Protein AF-A0A4R2PQU0-F1 (afdb_monomer)

Radius of gyration: 28.96 Å; Cα contacts (8 Å, |Δi|>4): 234; chains: 1; bounding box: 94×45×82 Å

Organism: NCBI:txid320662

Nearest PDB structures (foldseek):
  1ggq-assembly1_A  TM=2.455E-01  e=3.314E+00  Borreliella burgdorferi B31
  9crw-assembly1_A  TM=1.835E-01  e=6.048E+00  Candida albicans
  4yzf-assembly2_D  TM=2.443E-01  e=9.032E+00  Homo sapiens

Secondary structure (DSSP, 8-state):
---------HHHHHHHHTTS--TTGGGS---HHHHHTS-HHHHHHHHHHHHHHHEE-HHHHPPBPPSS--TTSSB--TTS-PBPHHHHHHHHHBTTB-HHHHHHHHHHHGGGS--SBEEPTT-HHHHHHHHHHHHHHHHHSPPPPHHHHHHHHHTT------SHHHHHHHHHHHHHHHHHHHHHHS-------S---PPPGGGS--HHHHHHHHHHHHHHHHHHTSSS--HHHHHHHHHHHHHHHHHHHHHHHTT-----SS-SSTTS-SS-HHHHHHHHHHHHHHHHHHHTS--

Sequence (295 aa):
MLPSERAQTSTERHDVANRVYSPEDWETDVTPRDIFDLPIPDQVEFITLWFRALFEDPQNEMPYADKEDPGDSAYRYPWGGPFDARDEIGDHFGGLASEEAIEAAIEEVERDGIIEWAPGPNHPERRALEAEAMEDDAWDTPPPTLQEIQQRLDAGVVPSFGDPFERQQRDALRRELAELRTLLTHPTPQHGGMGHNRPPESLTLDVEVKVEVIQAIDRMDSELAREEPDLGVIARAVGTLKKIVVAGAALTAGGFMAAAGTDLYAKVADGTVWARINSVADSTLEWLNTVTLPF

Solvent-accessible surface area (backbone atoms only — not comparable to full-atom values): 17673 Å² total; per-residue (Å²): 139,85,84,82,92,83,78,88,54,76,64,64,59,51,57,52,62,67,68,72,66,53,95,82,40,86,85,56,88,76,47,67,64,59,51,46,73,42,57,55,71,58,38,19,53,49,52,36,53,53,47,61,57,29,34,35,64,36,84,77,77,41,53,70,33,48,91,91,62,39,81,96,42,73,51,47,52,92,64,50,59,75,38,46,60,61,58,58,50,44,70,72,36,63,89,34,45,52,71,69,25,53,54,53,17,39,55,60,66,33,63,86,72,54,66,60,31,27,66,23,89,64,17,67,64,37,45,47,53,51,49,50,51,49,50,57,50,50,72,74,43,75,78,82,47,73,67,56,53,50,50,42,53,74,72,63,59,76,65,62,72,79,50,75,66,58,47,52,53,49,55,49,51,49,52,52,46,51,51,52,50,43,54,74,74,52,69,78,80,75,79,92,64,97,67,98,71,76,73,69,84,87,73,65,78,53,72,70,57,48,52,53,52,50,54,29,44,56,52,37,50,62,29,71,72,40,87,77,51,56,61,71,60,39,54,52,30,39,50,51,45,51,51,51,48,53,54,52,50,52,64,60,41,75,82,55,88,81,80,82,76,88,59,71,76,71,67,60,62,83,90,46,67,63,49,52,49,48,48,55,35,49,57,49,51,53,51,53,46,65,31,57,55,86,130

Structure (mmCIF, N/CA/C/O backbone):
data_AF-A0A4R2PQU0-F1
#
_entry.id   AF-A0A4R2PQU0-F1
#
loop_
_atom_site.group_PDB
_atom_site.id
_atom_site.type_symbol
_atom_site.label_atom_id
_atom_site.label_alt_id
_atom_site.label_comp_id
_atom_site.label_asym_id
_atom_site.label_entity_id
_atom_site.label_seq_id
_atom_site.pdbx_PDB_ins_code
_atom_site.Cartn_x
_atom_site.Cartn_y
_atom_site.Cartn_z
_atom_site.occupancy
_atom_site.B_iso_or_equiv
_atom_site.auth_seq_id
_atom_site.auth_comp_id
_atom_site.auth_asym_id
_atom_site.auth_atom_id
_atom_site.pdbx_PDB_model_num
ATOM 1 N N . MET A 1 1 ? -62.707 -11.894 2.778 1.00 35.84 1 MET A N 1
ATOM 2 C CA . MET A 1 1 ? -61.810 -13.008 3.145 1.00 35.84 1 MET A CA 1
ATOM 3 C C . MET A 1 1 ? -60.413 -12.417 3.200 1.00 35.84 1 MET A C 1
ATOM 5 O O . MET A 1 1 ? -59.890 -12.058 2.157 1.00 35.84 1 MET A O 1
ATOM 9 N N . LEU A 1 2 ? -59.906 -12.165 4.404 1.00 43.75 2 LEU A N 1
ATOM 10 C CA . LEU A 1 2 ? -58.529 -11.722 4.641 1.00 43.75 2 LEU A CA 1
ATOM 11 C C . LEU A 1 2 ? -57.647 -12.967 4.816 1.00 43.75 2 LEU A C 1
ATOM 13 O O . LEU A 1 2 ? -58.105 -13.918 5.453 1.00 43.75 2 LEU A O 1
ATOM 17 N N . PRO A 1 3 ? -56.398 -12.935 4.339 1.00 37.00 3 PRO A N 1
ATOM 18 C CA . PRO A 1 3 ? -55.288 -13.573 5.037 1.00 37.00 3 PRO A CA 1
ATOM 19 C C . PRO A 1 3 ? -54.204 -12.514 5.310 1.00 37.00 3 PRO A C 1
ATOM 21 O O . PRO A 1 3 ? -53.678 -11.896 4.395 1.00 37.00 3 PRO A O 1
ATOM 24 N N . SER A 1 4 ? -54.039 -12.125 6.574 1.00 34.69 4 SER A N 1
ATOM 25 C CA . SER A 1 4 ? -52.921 -12.556 7.433 1.00 34.69 4 SER A CA 1
ATOM 26 C C . SER A 1 4 ? -51.577 -11.914 7.075 1.00 34.69 4 SER A C 1
ATOM 28 O O . SER A 1 4 ? -50.652 -12.575 6.619 1.00 34.69 4 SER A O 1
ATOM 30 N N . GLU A 1 5 ? -51.447 -10.628 7.402 1.00 43.62 5 GLU A N 1
ATOM 31 C CA . GLU A 1 5 ? -50.173 -10.084 7.870 1.00 43.62 5 GLU A CA 1
ATOM 32 C C . GLU A 1 5 ? -49.910 -10.622 9.279 1.00 43.62 5 GLU A C 1
ATOM 34 O O . GLU A 1 5 ? -50.616 -10.270 10.225 1.00 43.62 5 GLU A O 1
ATOM 39 N N . ARG A 1 6 ? -48.919 -11.506 9.408 1.00 43.06 6 ARG A N 1
ATOM 40 C CA . ARG A 1 6 ? -47.996 -11.598 10.551 1.00 43.06 6 ARG A CA 1
ATOM 41 C C . ARG A 1 6 ? -47.013 -12.737 10.319 1.00 43.06 6 ARG A C 1
ATOM 43 O O . ARG A 1 6 ? -47.422 -13.893 10.307 1.00 43.06 6 ARG A O 1
ATOM 50 N N . ALA A 1 7 ? -45.743 -12.351 10.206 1.00 36.72 7 ALA A N 1
ATOM 51 C CA . ALA A 1 7 ? -44.541 -12.998 10.744 1.00 36.72 7 ALA A CA 1
ATOM 52 C C . ALA A 1 7 ? -43.361 -12.823 9.773 1.00 36.72 7 ALA A C 1
ATOM 54 O O . ALA A 1 7 ? -42.881 -13.789 9.195 1.00 36.72 7 ALA A O 1
ATOM 55 N N . GLN A 1 8 ? -42.882 -11.586 9.607 1.00 34.62 8 GLN A N 1
ATOM 56 C CA . GLN A 1 8 ? -41.471 -11.390 9.265 1.00 34.62 8 GLN A CA 1
ATOM 57 C C . GLN A 1 8 ? -40.675 -11.764 10.515 1.00 34.62 8 GLN A C 1
ATOM 59 O O . GLN A 1 8 ? -40.780 -11.114 11.559 1.00 34.62 8 GLN A O 1
ATOM 64 N N . THR A 1 9 ? -40.015 -12.911 10.440 1.00 35.56 9 THR A N 1
ATOM 65 C CA . THR A 1 9 ? -39.332 -13.583 11.541 1.00 35.56 9 THR A CA 1
ATOM 66 C C . THR A 1 9 ? -38.120 -12.785 12.015 1.00 35.56 9 THR A C 1
ATOM 68 O O . THR A 1 9 ? -37.351 -12.275 11.210 1.00 35.56 9 THR A O 1
ATOM 71 N N . SER A 1 10 ? -37.936 -12.727 13.338 1.00 35.72 10 SER A N 1
ATOM 72 C CA . SER A 1 10 ? -36.831 -12.066 14.061 1.00 35.72 10 SER A CA 1
ATOM 73 C C . SER A 1 10 ? -35.426 -12.401 13.534 1.00 35.72 10 SER A C 1
ATOM 75 O O . SER A 1 10 ? -34.494 -11.633 13.748 1.00 35.72 10 SER A O 1
ATOM 77 N N . THR A 1 11 ? -35.288 -13.534 12.846 1.00 34.78 11 THR A N 1
ATOM 78 C CA . THR A 1 11 ? -34.049 -14.038 12.248 1.00 34.78 11 THR A CA 1
ATOM 79 C C . THR A 1 11 ? -33.617 -13.246 11.008 1.00 34.78 11 THR A C 1
ATOM 81 O O . THR A 1 11 ? -32.433 -12.993 10.858 1.00 34.78 11 THR A O 1
ATOM 84 N N . GLU A 1 12 ? -34.548 -12.759 10.174 1.00 31.86 12 GLU A N 1
ATOM 85 C CA . GLU A 1 12 ? -34.196 -11.948 8.988 1.00 31.86 12 GLU A CA 1
ATOM 86 C C . GLU A 1 12 ? -33.744 -10.528 9.358 1.00 31.86 12 GLU A C 1
ATOM 88 O O . GLU A 1 12 ? -32.957 -9.934 8.633 1.00 31.86 12 GLU A O 1
ATOM 93 N N . ARG A 1 13 ? -34.195 -9.977 10.496 1.00 36.59 13 ARG A N 1
ATOM 94 C CA . ARG A 1 13 ? -33.687 -8.680 10.981 1.00 36.59 13 ARG A CA 1
ATOM 95 C C . ARG A 1 13 ? -32.284 -8.793 11.577 1.00 36.59 13 ARG A C 1
ATOM 97 O O . ARG A 1 13 ? -31.489 -7.884 11.389 1.00 36.59 13 ARG A O 1
ATOM 104 N N . HIS A 1 14 ? -31.984 -9.910 12.244 1.00 32.72 14 HIS A N 1
ATOM 105 C CA . HIS A 1 14 ? -30.638 -10.190 12.757 1.00 32.72 14 HIS A CA 1
ATOM 106 C C . HIS A 1 14 ? -29.623 -10.419 11.626 1.00 32.72 14 HIS A C 1
ATOM 108 O O . HIS A 1 14 ? -28.487 -9.980 11.743 1.00 32.72 14 HIS A O 1
ATOM 114 N N . ASP A 1 15 ? -30.030 -11.040 10.513 1.00 34.56 15 ASP A N 1
ATOM 115 C CA . ASP A 1 15 ? -29.141 -11.262 9.358 1.00 34.56 15 ASP A CA 1
ATOM 116 C C . ASP A 1 15 ? -28.828 -9.977 8.574 1.00 34.56 15 ASP A C 1
ATOM 118 O O . ASP A 1 15 ? -27.772 -9.874 7.955 1.00 34.56 15 ASP A O 1
ATOM 122 N N . VAL A 1 16 ? -29.722 -8.983 8.603 1.00 36.00 16 VAL A N 1
ATOM 123 C CA . VAL A 1 16 ? -29.449 -7.659 8.022 1.00 36.00 16 VAL A CA 1
ATOM 124 C C . VAL A 1 16 ? -28.558 -6.841 8.955 1.00 36.00 16 VAL A C 1
ATOM 126 O O . VAL A 1 16 ? -27.599 -6.256 8.474 1.00 36.00 16 VAL A O 1
ATOM 129 N N . ALA A 1 17 ? -28.795 -6.863 10.271 1.00 35.62 17 ALA A N 1
ATOM 130 C CA . ALA A 1 17 ? -27.928 -6.189 11.242 1.00 35.62 17 ALA A CA 1
ATOM 131 C C . ALA A 1 17 ? -26.480 -6.717 11.199 1.00 35.62 17 ALA A C 1
ATOM 133 O O . ALA A 1 17 ? -25.541 -5.931 11.181 1.00 35.62 17 ALA A O 1
ATOM 134 N N . ASN A 1 18 ? -26.291 -8.033 11.050 1.00 35.09 18 ASN A N 1
ATOM 135 C CA . ASN A 1 18 ? -24.960 -8.643 10.948 1.00 35.09 18 ASN A CA 1
ATOM 136 C C . ASN A 1 18 ? -24.224 -8.375 9.624 1.00 35.09 18 ASN A C 1
ATOM 138 O O . ASN A 1 18 ? -23.030 -8.646 9.539 1.00 35.09 18 ASN A O 1
ATOM 142 N N . ARG A 1 19 ? -24.907 -7.894 8.577 1.00 35.59 19 ARG A N 1
ATOM 143 C CA . ARG A 1 19 ? -24.299 -7.654 7.255 1.00 35.59 19 ARG A CA 1
ATOM 144 C C . ARG A 1 19 ? -23.964 -6.183 6.994 1.00 35.59 19 ARG A C 1
ATOM 146 O O . ARG A 1 19 ? -23.424 -5.883 5.940 1.00 35.59 19 ARG A O 1
ATOM 153 N N . VAL A 1 20 ? -24.327 -5.280 7.902 1.00 38.94 20 VAL A N 1
ATOM 154 C CA . VAL A 1 20 ? -24.081 -3.835 7.751 1.00 38.94 20 VAL A CA 1
ATOM 155 C C . VAL A 1 20 ? -22.757 -3.417 8.411 1.00 38.94 20 VAL A C 1
ATOM 157 O O . VAL A 1 20 ? -22.298 -2.302 8.197 1.00 38.94 20 VAL A O 1
ATOM 160 N N . TYR A 1 21 ? -22.125 -4.298 9.194 1.00 49.81 21 TYR A N 1
ATOM 161 C CA . TYR A 1 21 ? -21.058 -3.896 10.110 1.00 49.81 21 TYR A CA 1
ATOM 162 C C . TYR A 1 21 ? -19.861 -4.853 10.092 1.00 49.81 21 TYR A C 1
ATOM 164 O O . TYR A 1 21 ? -19.555 -5.513 11.084 1.00 49.81 21 TYR A O 1
ATOM 172 N N . SER A 1 22 ? -19.165 -4.915 8.954 1.00 39.75 22 SER A N 1
ATOM 173 C CA . SER A 1 22 ? -17.751 -5.293 8.909 1.00 39.75 22 SER A CA 1
ATOM 174 C C . SER A 1 22 ? -16.878 -4.037 9.069 1.00 39.75 22 SER A C 1
ATOM 176 O O . SER A 1 22 ? -17.194 -3.005 8.478 1.00 39.75 22 SER A O 1
ATOM 178 N N . PRO A 1 23 ? -15.736 -4.088 9.780 1.00 41.66 23 PRO A N 1
ATOM 179 C CA . PRO A 1 23 ? -14.726 -3.019 9.760 1.00 41.66 23 PRO A CA 1
ATOM 180 C C . PRO A 1 23 ? -14.218 -2.675 8.344 1.00 41.66 23 PRO A C 1
ATOM 182 O O . PRO A 1 23 ? -13.580 -1.646 8.147 1.00 41.66 23 PRO A O 1
ATOM 185 N N . GLU A 1 24 ? -14.504 -3.533 7.360 1.00 39.88 24 GLU A N 1
ATOM 186 C CA . GLU A 1 24 ? -14.195 -3.367 5.936 1.00 39.88 24 GLU A CA 1
ATOM 187 C C . GLU A 1 24 ? -15.267 -2.561 5.161 1.00 39.88 24 GLU A C 1
ATOM 189 O O . GLU A 1 24 ? -15.022 -2.161 4.026 1.00 39.88 24 GLU A O 1
ATOM 194 N N . ASP A 1 25 ? -16.427 -2.272 5.767 1.00 41.84 25 ASP A N 1
ATOM 195 C CA . ASP A 1 25 ? -17.601 -1.655 5.118 1.00 41.84 25 ASP A CA 1
ATOM 196 C C . ASP A 1 25 ? -17.597 -0.109 5.132 1.00 41.84 25 ASP A C 1
ATOM 198 O O . ASP A 1 25 ? -18.601 0.523 4.793 1.00 41.84 25 ASP A O 1
ATOM 202 N N . TRP A 1 26 ? -16.478 0.545 5.470 1.00 44.12 26 TRP A N 1
ATOM 203 C CA . TRP A 1 26 ? -16.380 2.017 5.448 1.00 44.12 26 TRP A CA 1
ATOM 204 C C . TRP A 1 26 ? -16.485 2.619 4.029 1.00 44.12 26 TRP A C 1
ATOM 206 O O . TRP A 1 26 ? -16.686 3.825 3.887 1.00 44.12 26 TRP A O 1
ATOM 216 N N . GLU A 1 27 ? -16.415 1.788 2.980 1.00 40.66 27 GLU A N 1
ATOM 217 C CA . GLU A 1 27 ? -16.710 2.157 1.584 1.00 40.66 27 GLU A CA 1
ATOM 218 C C . GLU A 1 27 ? -18.174 1.910 1.162 1.00 40.66 27 GLU A C 1
ATOM 220 O O . GLU A 1 27 ? -18.569 2.298 0.060 1.00 40.66 27 GLU A O 1
ATOM 225 N N . THR A 1 28 ? -19.011 1.307 2.012 1.00 42.03 28 THR A N 1
ATOM 226 C CA . THR A 1 28 ? -20.428 1.042 1.714 1.00 42.03 28 THR A CA 1
ATOM 227 C C . THR A 1 28 ? -21.362 1.899 2.564 1.00 42.03 28 THR A C 1
ATOM 229 O O . THR A 1 28 ? -21.855 1.456 3.589 1.00 42.03 28 THR A O 1
ATOM 232 N N . ASP A 1 29 ? -21.632 3.123 2.098 1.00 43.34 29 ASP A N 1
ATOM 233 C CA . ASP A 1 29 ? -22.910 3.862 2.195 1.00 43.34 29 ASP A CA 1
ATOM 234 C C . ASP A 1 29 ? -23.742 3.823 3.512 1.00 43.34 29 ASP A C 1
ATOM 236 O O . ASP A 1 29 ? -24.946 4.074 3.467 1.00 43.34 29 ASP A O 1
ATOM 240 N N . VAL A 1 30 ? -23.167 3.593 4.701 1.00 50.31 30 VAL A N 1
ATOM 241 C CA . VAL A 1 30 ? -23.849 3.927 5.968 1.00 50.31 30 VAL A CA 1
ATOM 242 C C . VAL A 1 30 ? -23.686 5.424 6.186 1.00 50.31 30 VAL A C 1
ATOM 244 O O . VAL A 1 30 ? -22.628 5.909 6.587 1.00 50.31 30 VAL A O 1
ATOM 247 N N . THR A 1 31 ? -24.722 6.198 5.872 1.00 51.34 31 THR A N 1
ATOM 248 C CA . THR A 1 31 ? -24.663 7.645 6.060 1.00 51.34 31 THR A CA 1
ATOM 249 C C . THR A 1 31 ? -24.818 7.992 7.546 1.00 51.34 31 THR A C 1
ATOM 251 O O . THR A 1 31 ? -25.488 7.267 8.283 1.00 51.34 31 THR A O 1
ATOM 254 N N . PRO A 1 32 ? -24.300 9.142 8.018 1.00 49.78 32 PRO A N 1
ATOM 255 C CA . PRO A 1 32 ? -24.498 9.587 9.403 1.00 49.78 32 PRO A CA 1
ATOM 256 C C . PRO A 1 32 ? -25.975 9.686 9.831 1.00 49.78 32 PRO A C 1
ATOM 258 O O . PRO A 1 32 ? -26.293 9.681 11.016 1.00 49.78 32 PRO A O 1
ATOM 261 N N . ARG A 1 33 ? -26.893 9.760 8.859 1.00 49.78 33 ARG A N 1
ATOM 262 C CA . ARG A 1 33 ? -28.340 9.736 9.079 1.00 49.78 33 ARG A CA 1
ATOM 263 C C . ARG A 1 33 ? -28.873 8.334 9.387 1.00 49.78 33 ARG A C 1
ATOM 265 O O . ARG A 1 33 ? -29.808 8.219 10.170 1.00 49.78 33 ARG A O 1
ATOM 272 N N . ASP A 1 34 ? -28.274 7.298 8.807 1.00 63.66 34 ASP A N 1
ATOM 273 C CA . ASP A 1 34 ? -28.683 5.911 9.025 1.00 63.66 34 ASP A CA 1
ATOM 274 C C . ASP A 1 34 ? -28.373 5.468 10.458 1.00 63.66 34 ASP A C 1
ATOM 276 O O . ASP A 1 34 ? -29.184 4.770 11.053 1.00 63.66 34 ASP A O 1
ATOM 280 N N . ILE A 1 35 ? -27.273 5.953 11.050 1.00 62.00 35 ILE A N 1
ATOM 281 C CA . ILE A 1 35 ? -26.914 5.701 12.459 1.00 62.00 35 ILE A CA 1
ATOM 282 C C . ILE A 1 35 ? -27.919 6.367 13.409 1.00 62.00 35 ILE A C 1
ATOM 284 O O . ILE A 1 35 ? -28.383 5.738 14.358 1.00 62.00 35 ILE A O 1
ATOM 288 N N . PHE A 1 36 ? -28.305 7.617 13.137 1.00 65.69 36 PHE A N 1
ATOM 289 C CA . PHE A 1 36 ? -29.261 8.344 13.977 1.00 65.69 36 PHE A CA 1
ATOM 290 C C . PHE A 1 36 ? -30.653 7.695 13.998 1.00 65.69 36 PHE A C 1
ATOM 292 O O . PHE A 1 36 ? -31.334 7.708 15.025 1.00 65.69 36 PHE A O 1
ATOM 299 N N . ASP A 1 37 ? -31.084 7.134 12.865 1.00 76.06 37 ASP A N 1
ATOM 300 C CA . ASP A 1 37 ? -32.413 6.536 12.708 1.00 76.06 37 ASP A CA 1
ATOM 301 C C . ASP A 1 37 ? -32.512 5.113 13.312 1.00 76.06 37 ASP A C 1
ATOM 303 O O . ASP A 1 37 ? -33.615 4.559 13.411 1.00 76.06 37 ASP A O 1
ATOM 307 N N . LEU A 1 38 ? -31.394 4.524 13.760 1.00 76.81 38 LEU A N 1
ATOM 308 C CA . LEU A 1 38 ? -31.387 3.241 14.467 1.00 76.81 38 LEU A CA 1
ATOM 309 C C . LEU A 1 38 ? -32.039 3.344 15.858 1.00 76.81 38 LEU A C 1
ATOM 311 O O . LEU A 1 38 ? -31.929 4.371 16.532 1.00 76.81 38 LEU A O 1
ATOM 315 N N . PRO A 1 39 ? -32.675 2.267 16.352 1.00 83.88 39 PRO A N 1
ATOM 316 C CA . PRO A 1 39 ? -33.016 2.133 17.765 1.00 83.88 39 PRO A CA 1
ATOM 317 C C . PRO A 1 39 ? -31.793 2.334 18.673 1.00 83.88 39 PRO A C 1
ATOM 319 O O . PRO A 1 39 ? -30.702 1.879 18.351 1.00 83.88 39 PRO A O 1
ATOM 322 N N . ILE A 1 40 ? -31.991 2.942 19.849 1.00 83.50 40 ILE A N 1
ATOM 323 C CA . ILE A 1 40 ? -30.915 3.204 20.827 1.00 83.50 40 ILE A CA 1
ATOM 324 C C . ILE A 1 40 ? -30.043 1.964 21.113 1.00 83.50 40 ILE A C 1
ATOM 326 O O . ILE A 1 40 ? -28.828 2.109 21.067 1.00 83.50 40 ILE A O 1
ATOM 330 N N . PRO A 1 41 ? -30.588 0.751 21.353 1.00 79.88 41 PRO A N 1
ATOM 331 C CA . PRO A 1 41 ? -29.749 -0.430 21.582 1.00 79.88 41 PRO A CA 1
ATOM 332 C C . PRO A 1 41 ? -28.813 -0.756 20.413 1.00 79.88 41 PRO A C 1
ATOM 334 O O . PRO A 1 41 ? -27.674 -1.147 20.640 1.00 79.88 41 PRO A O 1
ATOM 337 N N . ASP A 1 42 ? -29.278 -0.545 19.182 1.00 79.00 42 ASP A N 1
ATOM 338 C CA . ASP A 1 42 ? -28.507 -0.821 17.971 1.00 79.00 42 ASP A CA 1
ATOM 339 C C . ASP A 1 42 ? -27.427 0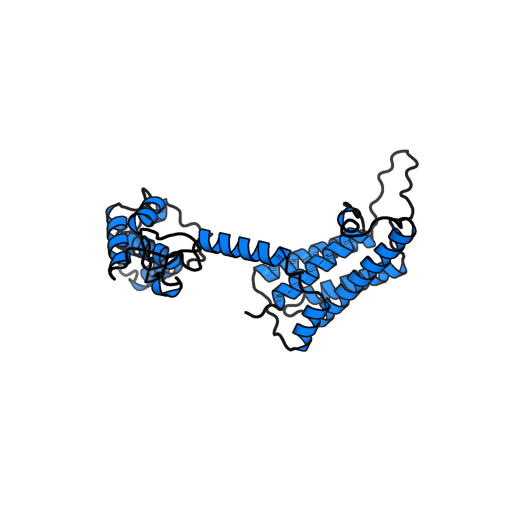.263 17.771 1.00 79.00 42 ASP A C 1
ATOM 341 O O . ASP A 1 42 ? -26.318 -0.041 17.340 1.00 79.00 42 ASP A O 1
ATOM 345 N N . GLN A 1 43 ? -27.707 1.520 18.154 1.00 81.69 43 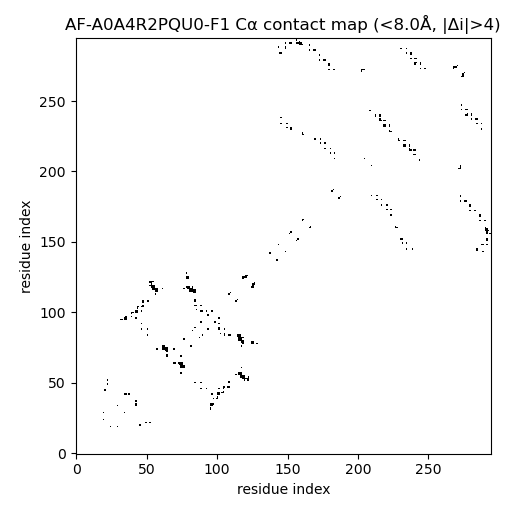GLN A N 1
ATOM 346 C CA . GLN A 1 43 ? -26.690 2.582 18.213 1.00 81.69 43 GLN A CA 1
ATOM 347 C C . GLN A 1 43 ? -25.594 2.249 19.231 1.00 81.69 43 GLN A C 1
ATOM 349 O O . GLN A 1 43 ? -24.416 2.404 18.926 1.00 81.69 43 GLN A O 1
ATOM 354 N N . VAL A 1 44 ? -25.974 1.778 20.424 1.00 84.69 44 VAL A N 1
ATOM 355 C CA . VAL A 1 44 ? -25.024 1.379 21.475 1.00 84.69 44 VAL A CA 1
ATOM 356 C C . VAL A 1 44 ? -24.115 0.265 20.970 1.00 84.69 44 VAL A C 1
ATOM 358 O O . VAL A 1 44 ? -22.897 0.396 21.034 1.00 84.69 44 VAL A O 1
ATOM 361 N N . GLU A 1 45 ? -24.699 -0.801 20.417 1.00 78.31 45 GLU A N 1
ATOM 362 C CA . GLU A 1 45 ? -23.941 -1.925 19.864 1.00 78.31 45 GLU A CA 1
ATOM 363 C C . GLU A 1 45 ? -22.977 -1.465 18.763 1.00 78.31 45 GLU A C 1
ATOM 365 O O . GLU A 1 45 ? -21.800 -1.825 18.790 1.00 78.31 45 GLU A O 1
ATOM 370 N N . PHE A 1 46 ? -23.442 -0.612 17.847 1.00 79.12 46 PHE A N 1
ATOM 371 C CA . PHE A 1 46 ? -22.613 -0.070 16.776 1.00 79.12 46 PHE A CA 1
ATOM 372 C C . PHE A 1 46 ? -21.417 0.734 17.301 1.00 79.12 46 PHE A C 1
ATOM 374 O O . PHE A 1 46 ? -20.279 0.471 16.912 1.00 79.12 46 PHE A O 1
ATOM 381 N N . ILE A 1 47 ? -21.657 1.686 18.206 1.00 81.69 47 ILE A N 1
ATOM 382 C CA . ILE A 1 47 ? -20.607 2.537 18.780 1.00 81.69 47 ILE A CA 1
ATOM 383 C C . ILE A 1 47 ? -19.586 1.683 19.542 1.00 81.69 47 ILE A C 1
ATOM 385 O O . ILE A 1 47 ? -18.379 1.870 19.386 1.00 81.69 47 ILE A O 1
ATOM 389 N N . THR A 1 48 ? -20.047 0.707 20.330 1.00 82.19 48 THR A N 1
ATOM 390 C CA . THR A 1 48 ? -19.164 -0.210 21.061 1.00 82.19 48 THR A CA 1
ATOM 391 C C . THR A 1 48 ? -18.313 -1.060 20.116 1.00 82.19 48 THR A C 1
ATOM 393 O O . THR A 1 48 ? -17.122 -1.244 20.371 1.00 82.19 48 THR A O 1
ATOM 396 N N . LEU A 1 49 ? -18.895 -1.591 19.035 1.00 78.75 49 LEU A N 1
ATOM 397 C CA . LEU A 1 49 ? -18.159 -2.379 18.043 1.00 78.75 49 LEU A CA 1
ATOM 398 C C . LEU A 1 49 ? -17.122 -1.530 17.308 1.00 78.75 49 LEU A C 1
ATOM 400 O O . LEU A 1 49 ? -15.986 -1.975 17.155 1.00 78.75 49 LEU A O 1
ATOM 404 N N . TRP A 1 50 ? -17.487 -0.310 16.908 1.00 82.75 50 TRP A N 1
ATOM 405 C CA . TRP A 1 50 ? -16.561 0.653 16.317 1.00 82.75 50 TRP A CA 1
ATOM 406 C C . TRP A 1 50 ? -15.376 0.926 17.247 1.00 82.75 50 TRP A C 1
ATOM 408 O O . TRP A 1 50 ? -14.226 0.792 16.831 1.00 82.75 50 TRP A O 1
ATOM 418 N N . PHE A 1 51 ? -15.646 1.218 18.523 1.00 84.75 51 PHE A N 1
ATOM 419 C CA . PHE A 1 51 ? -14.594 1.533 19.484 1.00 84.75 51 PHE A CA 1
ATOM 420 C C . PHE A 1 51 ? -13.651 0.340 19.682 1.00 84.75 51 PHE A C 1
ATOM 422 O O . PHE A 1 51 ? -12.442 0.475 19.544 1.00 84.75 51 PHE A O 1
ATOM 429 N N . ARG A 1 52 ? -14.191 -0.866 19.897 1.00 82.12 52 ARG A N 1
ATOM 430 C CA . ARG A 1 52 ? -13.390 -2.096 20.066 1.00 82.12 52 ARG A CA 1
ATOM 431 C C . ARG A 1 52 ? -12.644 -2.533 18.800 1.00 82.12 52 ARG A C 1
ATOM 433 O O . ARG A 1 52 ? -11.719 -3.334 18.891 1.00 82.12 52 ARG A O 1
ATOM 440 N N . ALA A 1 53 ? -13.050 -2.061 17.621 1.00 71.75 53 ALA A N 1
ATOM 441 C CA . ALA A 1 53 ? -12.332 -2.321 16.376 1.00 71.75 53 ALA A CA 1
ATOM 442 C C . ALA A 1 53 ? -11.097 -1.419 16.215 1.00 71.75 53 ALA A C 1
ATOM 444 O O . ALA A 1 53 ? -10.151 -1.816 15.530 1.00 71.75 53 ALA A O 1
ATOM 445 N N . LEU A 1 54 ? -11.111 -0.227 16.822 1.00 76.00 54 LEU A N 1
ATOM 446 C CA . LEU A 1 54 ? -10.055 0.781 16.706 1.00 76.00 54 LEU A CA 1
ATOM 447 C C . LEU A 1 54 ? -9.164 0.884 17.942 1.00 76.00 54 LEU A C 1
ATOM 449 O O . LEU A 1 54 ? -8.008 1.266 17.808 1.00 76.00 54 LEU A O 1
ATOM 453 N N . PHE A 1 55 ? -9.672 0.536 19.119 1.00 87.12 55 PHE A N 1
ATOM 454 C CA . PHE A 1 55 ? -8.985 0.681 20.396 1.00 87.12 55 PHE A CA 1
ATOM 455 C C . PHE A 1 55 ? -8.917 -0.652 21.134 1.00 87.12 55 PHE A C 1
ATOM 457 O O . PHE A 1 55 ? -9.806 -1.499 21.025 1.00 87.12 55 PHE A O 1
ATOM 464 N N . GLU A 1 56 ? -7.857 -0.830 21.913 1.00 88.19 56 GLU A N 1
ATOM 465 C CA . GLU A 1 56 ? -7.612 -2.043 22.684 1.00 88.19 56 GLU A CA 1
ATOM 466 C C . GLU A 1 56 ? -7.137 -1.745 24.108 1.00 88.19 56 GLU A C 1
ATOM 468 O O . GLU A 1 56 ? -6.699 -0.635 24.423 1.00 88.19 56 GLU A O 1
ATOM 473 N N . ASP A 1 57 ? -7.219 -2.763 24.970 1.00 90.88 57 ASP A N 1
ATOM 474 C CA . ASP A 1 57 ? -6.622 -2.715 26.305 1.00 90.88 57 ASP A CA 1
ATOM 475 C C . ASP A 1 57 ? -5.097 -2.538 26.170 1.00 90.88 57 ASP A C 1
ATOM 477 O O . ASP A 1 57 ? -4.443 -3.384 25.542 1.00 90.88 57 ASP A O 1
ATOM 481 N N . PRO A 1 58 ? -4.506 -1.498 26.789 1.00 89.50 58 PRO A N 1
ATOM 482 C CA . PRO A 1 58 ? -3.063 -1.297 26.798 1.00 89.50 58 PRO A CA 1
ATOM 483 C C . PRO A 1 58 ? -2.265 -2.528 27.253 1.00 89.50 58 PRO A C 1
ATOM 485 O O . PRO A 1 58 ? -1.134 -2.718 26.815 1.00 89.50 58 PRO A O 1
ATOM 488 N N . GLN A 1 59 ? -2.833 -3.405 28.087 1.00 87.38 59 GLN A N 1
ATOM 489 C CA . GLN A 1 59 ? -2.186 -4.645 28.535 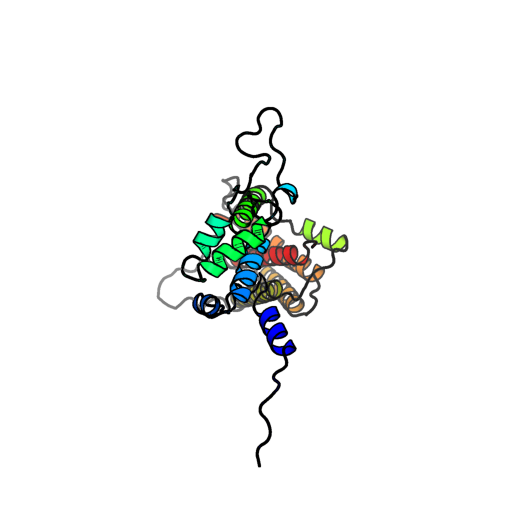1.00 87.38 59 GLN A CA 1
ATOM 490 C C . GLN A 1 59 ? -1.807 -5.607 27.410 1.00 87.38 59 GLN A C 1
ATOM 492 O O . GLN A 1 59 ? -0.924 -6.442 27.617 1.00 87.38 59 GLN A O 1
ATOM 497 N N . ASN A 1 60 ? -2.475 -5.531 26.258 1.00 84.75 60 ASN A N 1
ATOM 498 C CA . ASN A 1 60 ? -2.247 -6.465 25.163 1.00 84.75 60 ASN A CA 1
ATOM 499 C C . ASN A 1 60 ? -0.906 -6.205 24.474 1.00 84.75 60 ASN A C 1
ATOM 501 O O . ASN A 1 60 ? -0.097 -7.125 24.341 1.00 84.75 60 ASN A O 1
ATOM 505 N N . GLU A 1 61 ? -0.658 -4.957 24.069 1.00 77.75 61 GLU A N 1
ATOM 506 C CA . GLU A 1 61 ? 0.500 -4.611 23.238 1.00 77.75 61 GLU A CA 1
ATOM 507 C C . GLU A 1 61 ? 1.360 -3.469 23.797 1.00 77.75 61 GLU A C 1
ATOM 509 O O . GLU A 1 61 ? 2.483 -3.275 23.321 1.00 77.75 61 GLU A O 1
ATOM 514 N N . MET A 1 62 ? 0.905 -2.720 24.814 1.00 82.50 62 MET A N 1
ATOM 515 C CA . MET A 1 62 ? 1.691 -1.595 25.323 1.00 82.50 62 MET A CA 1
ATOM 516 C C . MET A 1 62 ? 2.793 -2.061 26.280 1.00 82.50 62 MET A C 1
ATOM 518 O O . MET A 1 62 ? 2.539 -2.782 27.253 1.00 82.50 62 MET A O 1
ATOM 522 N N . PRO A 1 63 ? 4.039 -1.597 26.085 1.00 83.69 63 PRO A N 1
ATOM 523 C CA . PRO A 1 63 ? 5.097 -1.847 27.044 1.00 83.69 63 PRO A CA 1
ATOM 524 C C . PRO A 1 63 ? 4.816 -1.108 28.356 1.00 83.69 63 PRO A C 1
ATOM 526 O O . PRO A 1 63 ? 4.441 0.066 28.368 1.00 83.69 63 PRO A O 1
ATOM 529 N N . TYR A 1 64 ? 5.062 -1.783 29.479 1.00 84.62 64 TYR A N 1
ATOM 530 C CA . TYR A 1 64 ? 4.953 -1.169 30.800 1.00 84.62 64 TYR A CA 1
ATOM 531 C C . TYR A 1 64 ? 5.904 0.026 30.954 1.00 84.62 64 TYR A C 1
ATOM 533 O O . TYR A 1 64 ? 7.058 -0.005 30.508 1.00 84.62 64 TYR A O 1
ATOM 541 N N . ALA A 1 65 ? 5.425 1.064 31.638 1.00 82.62 65 ALA A N 1
ATOM 542 C CA . ALA A 1 65 ? 6.248 2.177 32.084 1.00 82.62 65 ALA A CA 1
ATOM 543 C C . ALA A 1 65 ? 7.299 1.716 33.112 1.00 82.62 65 ALA A C 1
ATOM 545 O O . ALA A 1 65 ? 7.215 0.623 33.687 1.00 82.62 65 ALA A O 1
ATOM 546 N N . ASP A 1 66 ? 8.330 2.540 33.325 1.00 78.31 66 ASP A N 1
ATOM 547 C CA . ASP A 1 66 ? 9.362 2.212 34.310 1.00 78.31 66 ASP A CA 1
ATOM 548 C C . ASP A 1 66 ? 8.736 2.200 35.711 1.00 78.31 66 ASP A C 1
ATOM 550 O O . ASP A 1 66 ? 7.991 3.103 36.079 1.00 78.31 66 ASP A O 1
ATOM 554 N N . LYS A 1 67 ? 9.034 1.176 36.514 1.00 78.75 67 LYS A N 1
ATOM 555 C CA . LYS A 1 67 ? 8.512 1.082 37.884 1.00 78.75 67 LYS A CA 1
ATOM 556 C C . LYS A 1 67 ? 9.088 2.159 38.800 1.00 78.75 67 LYS A C 1
ATOM 558 O O . LYS A 1 67 ? 8.471 2.461 39.818 1.00 78.75 67 LYS A O 1
ATOM 563 N N . GLU A 1 68 ? 10.273 2.676 38.485 1.00 79.56 68 GLU A N 1
ATOM 564 C CA . GLU A 1 68 ? 10.936 3.720 39.271 1.00 79.56 68 GLU A CA 1
ATOM 565 C C . GLU A 1 68 ? 10.457 5.129 38.892 1.00 79.56 68 GLU A C 1
ATOM 567 O O . GLU A 1 68 ? 10.492 6.022 39.739 1.00 79.56 68 GLU A O 1
ATOM 572 N N . ASP A 1 69 ? 9.961 5.309 37.664 1.00 72.12 69 ASP A N 1
ATOM 573 C CA . ASP A 1 69 ? 9.403 6.565 37.154 1.00 72.12 69 ASP A CA 1
ATOM 574 C C . ASP A 1 69 ? 8.273 6.283 36.141 1.00 72.12 69 ASP A C 1
ATOM 576 O O . ASP A 1 69 ? 8.495 6.295 34.925 1.00 72.12 69 ASP A O 1
ATOM 580 N N . PRO A 1 70 ? 7.063 5.953 36.626 1.00 66.50 70 PRO A N 1
ATOM 581 C CA . PRO A 1 70 ? 5.959 5.572 35.752 1.00 66.50 70 PRO A CA 1
ATOM 582 C C . PRO A 1 70 ? 5.349 6.762 34.995 1.00 66.50 70 PRO A C 1
ATOM 584 O O . PRO A 1 70 ? 4.632 6.555 34.025 1.00 66.50 70 PRO A O 1
ATOM 587 N N . GLY A 1 71 ? 5.634 8.010 35.384 1.00 76.88 71 GLY A N 1
ATOM 588 C CA . GLY A 1 71 ? 4.916 9.170 34.851 1.00 76.88 71 GLY A CA 1
ATOM 589 C C . GLY A 1 71 ? 3.425 9.132 35.214 1.00 76.88 71 GLY A C 1
ATOM 590 O O . GLY A 1 71 ? 3.074 8.758 36.335 1.00 76.88 71 GLY A O 1
ATOM 591 N N . ASP A 1 72 ? 2.564 9.523 34.269 1.00 79.69 72 ASP A N 1
ATOM 592 C CA . ASP A 1 72 ? 1.110 9.633 34.469 1.00 79.69 72 ASP A CA 1
ATOM 593 C C . ASP A 1 72 ? 0.328 8.342 34.137 1.00 79.69 72 ASP A C 1
ATOM 595 O O . ASP A 1 72 ? -0.848 8.260 34.475 1.00 79.69 72 ASP A O 1
ATOM 599 N N . SER A 1 73 ? 0.957 7.318 33.538 1.00 81.62 73 SER A N 1
ATOM 600 C CA . SER A 1 73 ? 0.303 6.043 33.184 1.00 81.62 73 SER A CA 1
ATOM 601 C C . SER A 1 73 ? 1.191 4.825 33.473 1.00 81.62 73 SER A C 1
ATOM 603 O O . SER A 1 73 ? 2.415 4.896 33.495 1.00 81.62 73 SER A O 1
ATOM 605 N N . ALA A 1 74 ? 0.575 3.659 33.679 1.00 85.19 74 ALA A N 1
ATOM 606 C CA . ALA A 1 74 ? 1.290 2.392 33.846 1.00 85.19 74 ALA A CA 1
ATOM 607 C C . ALA A 1 74 ? 1.911 1.858 32.539 1.00 85.19 74 ALA A C 1
ATOM 609 O O . ALA A 1 74 ? 2.726 0.929 32.591 1.00 85.19 74 ALA A O 1
ATOM 610 N N . TYR A 1 75 ? 1.547 2.432 31.391 1.00 87.50 75 TYR A N 1
ATOM 611 C CA . TYR A 1 75 ? 1.983 2.010 30.062 1.00 87.50 75 TYR A CA 1
ATOM 612 C C . TYR A 1 75 ? 2.682 3.142 29.318 1.00 87.50 75 TYR A C 1
ATOM 614 O O . TYR A 1 75 ? 2.496 4.324 29.605 1.00 87.50 75 TYR A O 1
ATOM 622 N N . ARG A 1 76 ? 3.500 2.773 28.333 1.00 84.62 76 ARG A N 1
ATOM 623 C CA . ARG A 1 76 ? 4.011 3.713 27.337 1.00 84.62 76 ARG A CA 1
ATOM 624 C C . ARG A 1 76 ? 3.195 3.579 26.063 1.00 84.62 76 ARG A C 1
ATOM 626 O O . ARG A 1 76 ? 2.967 2.466 25.604 1.00 84.62 76 ARG A O 1
ATOM 633 N N . TYR A 1 77 ? 2.868 4.720 25.473 1.00 84.00 77 TYR A N 1
ATOM 634 C CA . TYR A 1 77 ? 2.039 4.834 24.277 1.00 84.00 77 TYR A CA 1
ATOM 635 C C . TYR A 1 77 ? 2.871 5.368 23.101 1.00 84.00 77 TYR A C 1
ATOM 637 O O . TYR A 1 77 ? 2.801 6.553 22.775 1.00 84.00 77 TYR A O 1
ATOM 645 N N . PRO A 1 78 ? 3.735 4.538 22.485 1.00 73.31 78 PRO A N 1
ATOM 646 C CA . PRO A 1 78 ? 4.614 4.983 21.401 1.00 73.31 78 PRO A CA 1
ATOM 647 C C . PRO A 1 78 ? 3.852 5.388 20.130 1.00 73.31 78 PRO A C 1
ATOM 649 O O . PRO A 1 78 ? 4.402 6.125 19.318 1.00 73.31 78 PRO A O 1
ATOM 652 N N . TRP A 1 79 ? 2.606 4.932 19.975 1.00 73.12 79 TRP A N 1
ATOM 653 C CA . TRP A 1 79 ? 1.757 5.164 18.800 1.00 73.12 79 TRP A CA 1
ATOM 654 C C . TRP A 1 79 ? 0.598 6.137 19.063 1.00 73.12 79 TRP A C 1
ATOM 656 O O . TRP A 1 79 ? -0.354 6.165 18.292 1.00 73.12 79 TRP A O 1
ATOM 666 N N . GLY A 1 80 ? 0.671 6.913 20.149 1.00 79.31 80 GLY A N 1
ATOM 667 C CA . GLY A 1 80 ? -0.405 7.806 20.588 1.00 79.31 80 GLY A CA 1
ATOM 668 C C . GLY A 1 80 ? -1.249 7.220 21.723 1.00 79.31 80 GLY A C 1
ATOM 669 O O . GLY A 1 80 ? -1.276 6.006 21.934 1.00 79.31 80 GLY A O 1
ATOM 670 N N . GLY A 1 81 ? -1.893 8.112 22.477 1.00 83.69 81 GLY A N 1
ATOM 671 C CA . GLY A 1 81 ? -2.645 7.810 23.696 1.00 83.69 81 GLY A CA 1
ATOM 672 C C . GLY A 1 81 ? -1.961 8.296 24.992 1.00 83.69 81 GLY A C 1
ATOM 673 O O . GLY A 1 81 ? -0.936 8.986 24.932 1.00 83.69 81 GLY A O 1
ATOM 674 N N . PRO A 1 82 ? -2.504 7.942 26.173 1.00 91.06 82 PRO A N 1
ATOM 675 C CA . PRO A 1 82 ? -3.734 7.165 26.354 1.00 91.06 82 PRO A CA 1
ATOM 676 C C . PRO A 1 82 ? -4.958 7.902 25.800 1.00 91.06 82 PRO A C 1
ATOM 678 O O . PRO A 1 82 ? -5.049 9.123 25.916 1.00 91.06 82 PRO A O 1
ATOM 681 N N . PHE A 1 83 ? -5.877 7.155 25.194 1.00 90.12 83 PHE A N 1
ATOM 682 C CA . PHE A 1 83 ? -7.158 7.671 24.719 1.00 90.12 83 PHE A CA 1
ATOM 683 C C . PHE A 1 83 ? -8.239 7.484 25.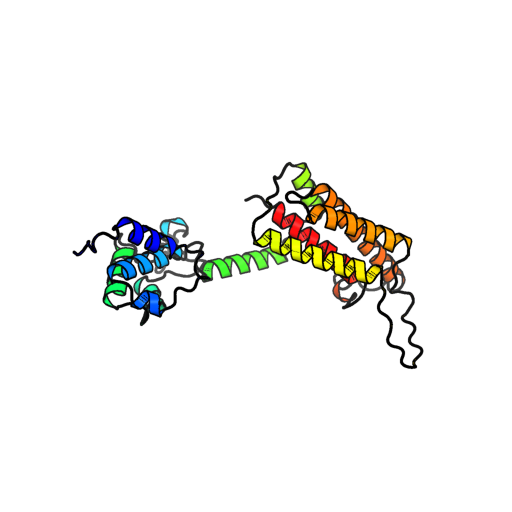785 1.00 90.12 83 PHE A C 1
ATOM 685 O O . PHE A 1 83 ? -8.238 6.483 26.508 1.00 90.12 83 PHE A O 1
ATOM 692 N N . ASP A 1 84 ? -9.157 8.443 25.862 1.00 93.00 84 ASP A N 1
ATOM 693 C CA . ASP A 1 84 ? -10.330 8.408 26.733 1.00 93.00 84 ASP A CA 1
ATOM 694 C C . ASP A 1 84 ? -11.559 8.035 25.890 1.00 93.00 84 ASP A C 1
ATOM 696 O O . ASP A 1 84 ? -11.830 8.649 24.856 1.00 93.00 84 ASP A O 1
ATOM 700 N N . ALA A 1 85 ? -12.307 7.009 26.310 1.00 93.44 85 ALA A N 1
ATOM 701 C CA . ALA A 1 85 ? -13.444 6.517 25.536 1.00 93.44 85 ALA A CA 1
ATOM 702 C C . ALA A 1 85 ? -14.550 7.570 25.382 1.00 93.44 85 ALA A C 1
ATOM 704 O O . ALA A 1 85 ? -15.218 7.610 24.349 1.00 93.44 85 ALA A O 1
ATOM 705 N N . ARG A 1 86 ? -14.746 8.435 26.382 1.00 93.88 86 ARG A N 1
ATOM 706 C CA . ARG A 1 86 ? -15.734 9.515 26.340 1.00 93.88 86 ARG A CA 1
ATOM 707 C C . ARG A 1 86 ? -15.343 10.584 25.333 1.00 93.88 86 ARG A C 1
ATOM 709 O O . ARG A 1 86 ? -16.230 11.056 24.622 1.00 93.88 86 ARG A O 1
ATOM 716 N N . ASP A 1 87 ? -14.064 10.939 25.266 1.00 92.69 87 ASP A N 1
ATOM 717 C CA . ASP A 1 87 ? -13.568 11.917 24.296 1.00 92.69 87 ASP A CA 1
ATOM 718 C C . ASP A 1 87 ? -13.667 11.353 22.869 1.00 92.69 87 ASP A C 1
ATOM 720 O O . ASP A 1 87 ? -14.328 11.951 22.022 1.00 92.69 87 ASP A O 1
ATOM 724 N N . GLU A 1 88 ? -13.143 10.149 22.620 1.00 89.69 88 GLU A N 1
ATOM 725 C CA . GLU A 1 88 ? -13.127 9.545 21.277 1.00 89.69 88 GLU A CA 1
ATOM 726 C C . GLU A 1 88 ? -14.534 9.244 20.738 1.00 89.69 88 GLU A C 1
ATOM 728 O O . GLU A 1 88 ? -14.868 9.567 19.593 1.00 89.69 88 GLU A O 1
ATOM 733 N N . ILE A 1 89 ? -15.402 8.645 21.563 1.00 89.75 89 ILE A N 1
ATOM 734 C CA . ILE A 1 89 ? -16.790 8.361 21.173 1.00 89.75 89 ILE A CA 1
ATOM 735 C C . ILE A 1 89 ? -17.573 9.670 21.030 1.00 89.75 89 ILE A C 1
ATOM 737 O O . ILE A 1 89 ? -18.357 9.819 20.089 1.00 89.75 89 ILE A O 1
ATOM 741 N N . GLY A 1 90 ? -17.381 10.616 21.952 1.00 85.44 90 GLY A N 1
ATOM 742 C CA . GLY A 1 90 ? -18.067 11.904 21.950 1.00 85.44 90 GLY A CA 1
ATOM 743 C C . GLY A 1 90 ? -17.736 12.741 20.716 1.00 85.44 90 GLY A C 1
ATOM 744 O O . GLY A 1 90 ? -18.651 13.261 20.074 1.00 85.44 90 GLY A O 1
ATOM 745 N N . ASP A 1 91 ? -16.460 12.818 20.345 1.00 84.50 91 ASP A N 1
ATOM 746 C CA . ASP A 1 91 ? -15.996 13.569 19.180 1.00 84.50 91 ASP A CA 1
ATOM 747 C C . ASP A 1 91 ? -16.446 12.921 17.865 1.00 84.50 91 ASP A C 1
ATOM 749 O O . ASP A 1 91 ? -16.833 13.628 16.929 1.00 84.50 91 ASP A O 1
ATOM 753 N N . HIS A 1 92 ? -16.460 11.586 17.789 1.00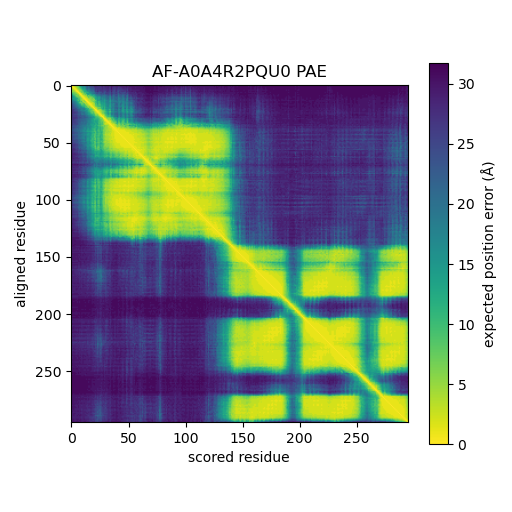 81.12 92 HIS A N 1
ATOM 754 C CA . HIS A 1 92 ? -16.864 10.883 16.572 1.00 81.12 92 HIS A CA 1
ATOM 755 C C . HIS A 1 92 ? -18.385 10.863 16.366 1.00 81.12 92 HIS A C 1
ATOM 757 O O . HIS A 1 92 ? -18.870 11.080 15.254 1.00 81.12 92 HIS A O 1
ATOM 763 N N . PHE A 1 93 ? -19.157 10.609 17.428 1.00 84.81 93 PHE A N 1
ATOM 764 C CA . PHE A 1 93 ? -20.608 10.405 17.349 1.00 84.81 93 PHE A CA 1
ATOM 765 C C . PHE A 1 93 ? -21.443 11.598 17.810 1.00 84.81 93 PHE A C 1
ATOM 767 O O . PHE A 1 93 ? -22.674 11.557 17.704 1.00 84.81 93 PHE A O 1
ATOM 774 N N . GLY A 1 94 ? -20.808 12.676 18.269 1.00 84.75 94 GLY A N 1
ATOM 775 C CA . GLY A 1 94 ? -21.464 13.917 18.657 1.00 84.75 94 GLY A CA 1
ATOM 776 C C . GLY A 1 94 ? -22.372 14.456 17.550 1.00 84.75 94 GLY A C 1
ATOM 777 O O . GLY A 1 94 ? -21.924 14.903 16.497 1.00 84.75 94 GLY A O 1
ATOM 778 N N . GLY A 1 95 ? -23.685 14.412 17.783 1.00 81.38 95 GLY A N 1
ATOM 779 C CA . GLY A 1 95 ? -24.694 14.835 16.806 1.00 81.38 95 GLY A CA 1
ATOM 780 C C . GLY A 1 95 ? -25.014 13.816 15.704 1.00 81.38 95 GLY A C 1
ATOM 781 O O . GLY A 1 95 ? -25.871 14.109 14.868 1.00 81.38 95 GLY A O 1
ATOM 782 N N . LEU A 1 96 ? -24.378 12.640 15.709 1.00 78.69 96 LEU A N 1
ATOM 783 C CA . LEU A 1 96 ? -24.675 11.509 14.819 1.00 78.69 96 LEU A CA 1
ATOM 784 C C . LEU A 1 96 ? -25.496 10.416 15.513 1.00 78.69 96 LEU A C 1
ATOM 786 O O . LEU A 1 96 ? -26.332 9.778 14.879 1.00 78.69 96 LEU A O 1
ATOM 790 N N . ALA A 1 97 ? -25.289 10.229 16.814 1.00 82.50 97 ALA A N 1
ATOM 791 C CA . ALA A 1 97 ? -26.071 9.333 17.655 1.00 82.50 97 ALA A CA 1
ATOM 792 C C . ALA A 1 97 ? -26.765 10.114 18.778 1.00 82.50 97 ALA A C 1
ATOM 794 O O . ALA A 1 97 ? -26.456 11.278 19.051 1.00 82.50 97 ALA A O 1
ATOM 795 N N . SER A 1 98 ? -27.742 9.482 19.424 1.00 89.38 98 SER A N 1
ATOM 796 C CA . SER A 1 98 ? -28.372 10.066 20.610 1.00 89.38 98 SER A CA 1
ATOM 797 C C . SER A 1 98 ? -27.384 10.130 21.782 1.00 89.38 98 SER A C 1
ATOM 799 O O . SER A 1 98 ? -26.594 9.210 21.975 1.00 89.38 98 SER A O 1
ATOM 801 N N . GLU A 1 99 ? -27.461 11.184 22.603 1.00 92.19 99 GLU A N 1
ATOM 802 C CA . GLU A 1 99 ? -26.629 11.310 23.816 1.00 92.19 99 GLU A CA 1
ATOM 803 C C . GLU A 1 99 ? -26.808 10.107 24.761 1.00 92.19 99 GLU A C 1
ATOM 805 O O . GLU A 1 99 ? -25.850 9.654 25.377 1.00 92.19 99 GLU A O 1
ATOM 810 N N . GLU A 1 100 ? -28.024 9.550 24.827 1.00 94.00 100 GLU A N 1
ATOM 811 C CA . GLU A 1 100 ? -28.326 8.341 25.604 1.00 94.00 100 GLU A CA 1
ATOM 812 C C . GLU A 1 100 ? -27.572 7.110 25.077 1.00 94.00 100 GLU A C 1
ATOM 814 O O . GLU A 1 100 ? -27.025 6.349 25.870 1.00 94.00 100 GLU A O 1
ATOM 819 N N . ALA A 1 101 ? -27.506 6.923 23.753 1.00 92.12 101 ALA A N 1
ATOM 820 C CA . ALA A 1 101 ? -26.741 5.827 23.161 1.00 92.12 101 ALA A CA 1
ATOM 821 C C . ALA A 1 101 ? -25.229 6.008 23.351 1.00 92.12 101 ALA A C 1
ATOM 823 O O . ALA A 1 101 ? -24.535 5.038 23.636 1.00 92.12 101 ALA A O 1
ATOM 824 N N . ILE A 1 102 ? -24.727 7.240 23.224 1.00 92.25 102 ILE A N 1
ATOM 825 C CA . ILE A 1 102 ? -23.308 7.560 23.430 1.00 92.25 102 ILE A CA 1
ATOM 826 C C . ILE A 1 102 ? -22.884 7.223 24.862 1.00 92.25 102 ILE A C 1
ATOM 828 O O . ILE A 1 102 ? -21.923 6.482 25.050 1.00 92.25 102 ILE A O 1
ATOM 832 N N . GLU A 1 103 ? -23.623 7.699 25.869 1.00 96.56 103 GLU A N 1
ATOM 833 C CA . GLU A 1 103 ? -23.288 7.425 27.272 1.00 96.56 103 GLU A CA 1
ATOM 834 C C . GLU A 1 103 ? -23.376 5.925 27.584 1.00 96.56 103 GLU A C 1
ATOM 836 O O . GLU A 1 103 ? -22.470 5.369 28.201 1.00 96.56 103 GLU A O 1
ATOM 841 N N . ALA A 1 104 ? -24.414 5.239 27.094 1.00 95.25 104 ALA A N 1
ATOM 842 C CA . ALA A 1 104 ? -24.557 3.797 27.289 1.00 95.25 104 ALA A CA 1
ATOM 843 C C . ALA A 1 104 ? -23.443 2.985 26.600 1.00 95.25 104 ALA A C 1
ATOM 845 O O . ALA A 1 104 ? -23.033 1.947 27.121 1.00 95.25 104 ALA A O 1
ATOM 846 N N . ALA A 1 105 ? -22.932 3.444 25.454 1.00 93.00 105 ALA A N 1
ATOM 847 C CA . ALA A 1 105 ? -21.803 2.812 24.778 1.00 93.00 105 ALA A CA 1
ATOM 848 C C . ALA A 1 105 ? -20.480 3.028 25.526 1.00 93.00 105 ALA A C 1
ATOM 850 O O . ALA A 1 105 ? -19.692 2.088 25.626 1.00 93.00 105 ALA A O 1
ATOM 851 N N . ILE A 1 106 ? -20.256 4.219 26.093 1.00 96.25 106 ILE A N 1
ATOM 852 C CA . ILE A 1 106 ? -19.097 4.501 26.955 1.00 96.25 106 ILE A CA 1
ATOM 853 C C . ILE A 1 106 ? -19.133 3.583 28.184 1.00 96.25 106 ILE A C 1
ATOM 855 O O . ILE A 1 106 ? -18.164 2.877 28.454 1.00 96.25 106 ILE A O 1
ATOM 859 N N . GLU A 1 107 ? -20.276 3.500 28.875 1.00 96.31 107 GLU A N 1
ATOM 860 C CA . GLU A 1 107 ? -20.453 2.600 30.025 1.00 96.31 107 GLU A CA 1
ATOM 861 C C . GLU A 1 107 ? -20.223 1.118 29.666 1.00 96.31 107 GLU A C 1
ATOM 863 O O . GLU A 1 107 ? -19.722 0.341 30.482 1.00 96.31 107 GLU A O 1
ATOM 868 N N . GLU A 1 108 ? -20.602 0.698 28.456 1.00 92.00 108 GLU A N 1
ATOM 869 C CA . GLU A 1 108 ? -20.372 -0.658 27.945 1.00 92.00 108 GLU A CA 1
ATOM 870 C C . GLU A 1 108 ? -18.889 -0.933 27.671 1.00 92.00 108 GLU A C 1
ATOM 872 O O . GLU A 1 108 ? -18.395 -2.016 27.993 1.00 92.00 108 GLU A O 1
ATOM 877 N N . VAL A 1 109 ? -18.182 0.026 27.076 1.00 92.44 109 VAL A N 1
ATOM 878 C CA . VAL A 1 109 ? -16.753 -0.074 26.760 1.00 92.44 109 VAL A CA 1
ATOM 879 C C . VAL A 1 109 ? -15.915 -0.096 28.040 1.00 92.44 109 VAL A C 1
ATOM 881 O O . VAL A 1 109 ? -15.059 -0.964 28.193 1.00 92.44 109 VAL A O 1
ATOM 884 N N . GLU A 1 110 ? -16.216 0.779 28.997 1.00 95.56 110 GLU A N 1
ATOM 885 C CA . GLU A 1 110 ? -15.475 0.912 30.259 1.00 95.56 110 GLU A CA 1
ATOM 886 C C . GLU A 1 110 ? -15.934 -0.065 31.352 1.00 95.56 110 GLU A C 1
ATOM 888 O O . GLU A 1 110 ? -15.424 -0.036 32.476 1.00 95.56 110 GLU A O 1
ATOM 893 N N . ARG A 1 111 ? -16.891 -0.956 31.054 1.00 92.81 111 ARG A N 1
ATOM 894 C CA . ARG A 1 111 ? -17.483 -1.886 32.032 1.00 92.81 111 ARG A CA 1
ATOM 895 C C . ARG A 1 111 ? -16.441 -2.682 32.816 1.00 92.81 111 ARG A C 1
ATOM 897 O O . ARG A 1 111 ? -16.640 -2.950 34.003 1.00 92.81 111 ARG A O 1
ATOM 904 N N . ASP A 1 112 ? -15.356 -3.066 32.155 1.00 88.31 112 ASP A N 1
ATOM 905 C CA . ASP A 1 112 ? -14.293 -3.885 32.741 1.00 88.31 112 ASP A CA 1
ATOM 906 C C . ASP A 1 112 ? -13.281 -3.058 33.563 1.00 88.31 112 ASP A C 1
ATOM 908 O O . ASP A 1 112 ? -12.307 -3.596 34.090 1.00 88.31 112 ASP A O 1
ATOM 912 N N . GLY A 1 113 ? -13.541 -1.758 33.746 1.00 89.94 113 GLY A N 1
ATOM 913 C CA . GLY A 1 113 ? -12.718 -0.831 34.523 1.00 89.94 113 GLY A CA 1
ATOM 914 C C . GLY A 1 113 ? -11.536 -0.247 33.749 1.00 89.94 113 GLY A C 1
ATOM 915 O O . GLY A 1 113 ? -10.652 0.354 34.360 1.00 89.94 113 GLY A O 1
ATOM 916 N N . ILE A 1 114 ? -11.511 -0.437 32.429 1.00 90.06 114 ILE A N 1
ATOM 917 C CA . ILE A 1 114 ? -10.506 0.118 31.523 1.00 90.06 114 ILE A CA 1
ATOM 918 C C . ILE A 1 114 ? -10.959 1.523 31.128 1.00 90.06 114 ILE A C 1
ATOM 920 O O . ILE A 1 114 ? -12.016 1.683 30.525 1.00 90.06 114 ILE A O 1
ATOM 924 N N . ILE A 1 115 ? -10.160 2.522 31.498 1.00 89.56 115 ILE A N 1
ATOM 925 C CA . ILE A 1 115 ? -10.420 3.948 31.229 1.00 89.56 115 ILE A CA 1
ATOM 926 C C . ILE A 1 115 ? -9.337 4.584 30.350 1.00 89.56 115 ILE A C 1
ATOM 928 O O . ILE A 1 115 ? -9.553 5.636 29.768 1.00 89.56 115 ILE A O 1
ATOM 932 N N . GLU A 1 116 ? -8.170 3.941 30.252 1.00 91.50 116 GLU A N 1
ATOM 933 C CA . GLU A 1 116 ? -7.090 4.345 29.355 1.00 91.50 116 GLU A CA 1
ATOM 934 C C . GLU A 1 116 ? -7.007 3.334 28.222 1.00 91.50 116 GLU A C 1
ATOM 936 O O . GLU A 1 116 ? -6.829 2.139 28.471 1.00 91.50 116 GLU A O 1
ATOM 941 N N . TRP A 1 117 ? -7.119 3.817 26.992 1.00 92.31 117 TRP A N 1
ATOM 942 C CA . TRP A 1 117 ? -7.165 2.973 25.808 1.00 92.31 117 TRP A CA 1
ATOM 943 C C . TRP A 1 117 ? -5.949 3.195 24.918 1.00 92.31 117 TRP A C 1
ATOM 945 O O . TRP A 1 117 ? -5.440 4.311 24.785 1.00 92.31 117 TRP A O 1
ATOM 955 N N . ALA A 1 118 ? -5.472 2.108 24.316 1.00 90.62 118 ALA A N 1
ATOM 956 C CA . ALA A 1 118 ? -4.406 2.133 23.328 1.00 90.62 118 ALA A CA 1
ATOM 957 C C . ALA A 1 118 ? -4.994 2.047 21.910 1.00 90.62 118 ALA A C 1
ATOM 959 O O . ALA A 1 118 ? -6.061 1.452 21.725 1.00 90.62 118 ALA A O 1
ATOM 960 N N . PRO A 1 119 ? -4.309 2.596 20.894 1.00 84.12 119 PRO A N 1
ATOM 961 C CA . PRO A 1 119 ? -4.727 2.433 19.512 1.00 84.12 119 PRO A CA 1
ATOM 962 C C . PRO A 1 119 ? -4.488 0.980 19.071 1.00 84.12 119 PRO A C 1
ATOM 964 O O . PRO A 1 119 ? -3.355 0.489 19.056 1.00 84.12 119 PRO A O 1
ATOM 967 N N . GLY A 1 120 ? -5.561 0.293 18.688 1.00 75.56 120 GLY A N 1
ATOM 968 C CA . GLY A 1 120 ? -5.501 -1.056 18.138 1.00 75.56 120 GLY A CA 1
ATOM 969 C C . GLY A 1 120 ? -4.962 -1.077 16.699 1.00 75.56 120 GLY A C 1
ATOM 970 O O . GLY A 1 120 ? -4.790 -0.025 16.076 1.00 75.56 120 GLY A O 1
ATOM 971 N N . PRO A 1 121 ? -4.736 -2.265 16.110 1.00 71.62 121 PRO A N 1
ATOM 972 C CA . PRO A 1 121 ? -4.105 -2.413 14.788 1.00 71.62 121 PRO A CA 1
ATOM 973 C C . PRO A 1 121 ? -4.828 -1.717 13.619 1.00 71.62 121 PRO A C 1
ATOM 975 O O . PRO A 1 121 ? -4.232 -1.452 12.575 1.00 71.62 121 PRO A O 1
ATOM 978 N N . ASN A 1 122 ? -6.123 -1.421 13.768 1.00 68.06 122 ASN A N 1
ATOM 979 C CA . ASN A 1 122 ? -6.907 -0.719 12.749 1.00 68.06 122 ASN A CA 1
ATOM 980 C C . ASN A 1 122 ? -7.011 0.792 12.993 1.00 68.06 122 ASN A C 1
ATOM 982 O O . ASN A 1 122 ? -7.595 1.490 12.164 1.00 68.06 122 ASN A O 1
ATOM 986 N N . HIS A 1 123 ? -6.453 1.310 14.092 1.00 76.38 123 HIS A N 1
ATOM 987 C CA . HIS A 1 123 ? -6.493 2.736 14.391 1.00 76.38 123 HIS A CA 1
ATOM 988 C C . HIS A 1 123 ? -5.766 3.537 13.296 1.00 76.38 123 HIS A C 1
ATOM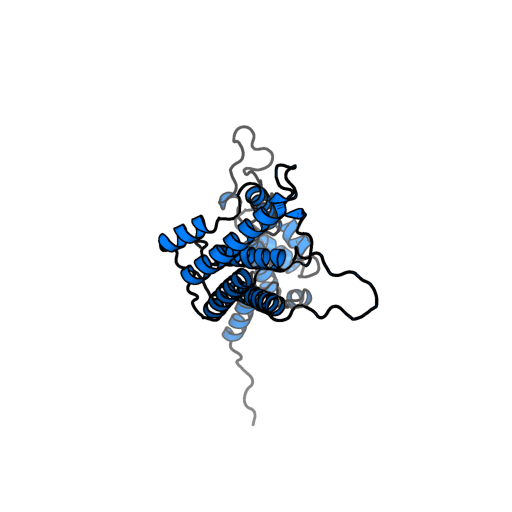 990 O O . HIS A 1 123 ? -4.607 3.226 12.995 1.00 76.38 123 HIS A O 1
ATOM 996 N N . PRO A 1 124 ? -6.384 4.581 12.710 1.00 69.00 124 PRO A N 1
ATOM 997 C CA . PRO A 1 124 ? -5.787 5.332 11.607 1.00 69.00 124 PRO A CA 1
ATOM 998 C C . PRO A 1 124 ? -4.406 5.907 11.931 1.00 69.00 124 PRO A C 1
ATOM 1000 O O . PRO A 1 124 ? -3.506 5.805 11.104 1.00 69.00 124 PRO A O 1
ATOM 1003 N N . GLU A 1 125 ? -4.212 6.460 13.134 1.00 69.50 125 GLU A N 1
ATOM 1004 C CA . GLU A 1 125 ? -2.918 7.039 13.531 1.00 69.50 125 GLU A CA 1
ATOM 1005 C C . GLU A 1 125 ? -1.824 5.979 13.668 1.00 69.50 125 GLU A C 1
ATOM 1007 O O . GLU A 1 125 ? -0.704 6.191 13.208 1.00 69.50 125 GLU A O 1
ATOM 1012 N N . ARG A 1 126 ? -2.150 4.806 14.227 1.00 74.81 126 ARG A N 1
ATOM 1013 C CA . ARG A 1 126 ? -1.195 3.702 14.343 1.00 74.81 126 ARG A CA 1
ATOM 1014 C C . ARG A 1 126 ? -0.818 3.178 12.966 1.00 74.81 126 ARG A C 1
ATOM 1016 O O . ARG A 1 126 ? 0.363 3.042 12.679 1.00 74.81 126 ARG A O 1
ATOM 1023 N N . ARG A 1 127 ? -1.803 2.965 12.089 1.00 67.50 127 ARG A N 1
ATOM 1024 C CA . ARG A 1 127 ? -1.558 2.546 10.704 1.00 67.50 127 ARG A CA 1
ATOM 1025 C C . ARG A 1 127 ? -0.750 3.573 9.919 1.00 67.50 127 ARG A C 1
ATOM 1027 O O . ARG A 1 127 ? 0.074 3.175 9.108 1.00 67.50 127 ARG A O 1
ATOM 1034 N N . ALA A 1 128 ? -0.989 4.866 10.134 1.00 67.12 128 ALA A N 1
ATOM 1035 C CA . ALA A 1 128 ? -0.220 5.931 9.501 1.00 67.12 128 ALA A CA 1
ATOM 1036 C C . ALA A 1 128 ? 1.234 5.918 9.985 1.00 67.12 128 ALA A C 1
ATOM 1038 O O . ALA A 1 128 ? 2.130 5.901 9.156 1.00 67.12 128 ALA A O 1
ATOM 1039 N N . LEU A 1 129 ? 1.474 5.823 11.296 1.00 68.25 129 LEU A N 1
ATOM 1040 C CA . LEU A 1 129 ? 2.824 5.724 11.860 1.00 68.25 129 LEU A CA 1
ATOM 1041 C C . LEU A 1 129 ? 3.544 4.436 11.446 1.00 68.25 129 LEU A C 1
ATOM 1043 O O . LEU A 1 129 ? 4.741 4.460 11.188 1.00 68.25 129 LEU A O 1
ATOM 1047 N N . GLU A 1 130 ? 2.838 3.309 11.377 1.00 66.25 130 GLU A N 1
ATOM 1048 C CA . GLU A 1 130 ? 3.387 2.048 10.876 1.00 66.25 130 GLU A CA 1
ATOM 1049 C C . GLU A 1 130 ? 3.697 2.140 9.378 1.00 66.25 130 GLU A C 1
ATOM 1051 O O . GLU A 1 130 ? 4.757 1.690 8.958 1.00 66.25 130 GLU A O 1
ATOM 1056 N N . ALA A 1 131 ? 2.831 2.769 8.578 1.00 62.34 131 ALA A N 1
ATOM 1057 C CA . ALA A 1 131 ? 3.093 3.031 7.167 1.00 62.34 131 ALA A CA 1
ATOM 1058 C C . ALA A 1 131 ? 4.284 3.983 6.978 1.00 62.34 131 ALA A C 1
ATOM 1060 O O . ALA A 1 131 ? 5.146 3.691 6.162 1.00 62.34 131 ALA A O 1
ATOM 1061 N N . GLU A 1 132 ? 4.383 5.058 7.764 1.00 61.31 132 GLU A N 1
ATOM 1062 C CA . GLU A 1 132 ? 5.526 5.980 7.777 1.00 61.31 132 GLU A CA 1
ATOM 1063 C C . GLU A 1 132 ? 6.815 5.267 8.206 1.00 61.31 132 GLU A C 1
ATOM 1065 O O . GLU A 1 132 ? 7.847 5.431 7.566 1.00 61.31 132 GLU A O 1
ATOM 1070 N N . ALA A 1 133 ? 6.768 4.416 9.235 1.00 63.75 133 ALA A N 1
ATOM 1071 C CA . ALA A 1 133 ? 7.911 3.613 9.664 1.00 63.75 133 ALA A CA 1
ATOM 1072 C C . ALA A 1 133 ? 8.321 2.590 8.594 1.00 63.75 133 ALA A C 1
ATOM 1074 O O . ALA A 1 133 ? 9.509 2.362 8.386 1.00 63.75 133 ALA A O 1
ATOM 1075 N N . MET A 1 134 ? 7.353 2.002 7.886 1.00 57.53 134 MET A N 1
ATOM 1076 C CA . MET A 1 134 ? 7.605 1.147 6.727 1.00 57.53 134 MET A CA 1
ATOM 1077 C C . MET A 1 134 ? 8.137 1.937 5.527 1.00 57.53 134 MET A C 1
ATOM 1079 O O . MET A 1 134 ? 8.922 1.383 4.768 1.00 57.53 134 MET A O 1
ATOM 1083 N N . GLU A 1 135 ? 7.744 3.198 5.339 1.00 50.78 135 GLU A N 1
ATOM 1084 C CA . GLU A 1 135 ? 8.291 4.099 4.316 1.00 50.78 135 GLU A CA 1
ATOM 1085 C C . GLU A 1 135 ? 9.735 4.514 4.645 1.00 50.78 135 GLU A C 1
ATOM 1087 O O . GLU A 1 135 ? 10.591 4.487 3.757 1.00 50.78 135 GLU A O 1
ATOM 1092 N N . ASP A 1 136 ? 10.034 4.805 5.914 1.00 47.78 136 ASP A N 1
ATOM 1093 C CA . ASP A 1 136 ? 11.389 5.069 6.412 1.00 47.78 136 ASP A CA 1
ATOM 1094 C C . ASP A 1 136 ? 12.280 3.813 6.305 1.00 47.78 136 ASP A C 1
ATOM 1096 O O . ASP A 1 136 ? 13.410 3.897 5.818 1.00 47.78 136 ASP A O 1
ATOM 1100 N N . ASP A 1 137 ? 11.771 2.623 6.651 1.00 45.00 137 ASP A N 1
ATOM 1101 C CA . ASP A 1 137 ? 12.482 1.348 6.458 1.00 45.00 137 ASP A CA 1
ATOM 1102 C C . ASP A 1 137 ? 12.585 0.948 4.971 1.00 45.00 137 ASP A C 1
ATOM 1104 O O . ASP A 1 137 ? 13.550 0.284 4.575 1.00 45.00 137 ASP A O 1
ATOM 1108 N N . ALA A 1 138 ? 11.639 1.361 4.118 1.00 46.38 138 ALA A N 1
ATOM 1109 C CA . ALA A 1 138 ? 11.690 1.173 2.663 1.00 46.38 138 ALA A CA 1
ATOM 1110 C C . ALA A 1 138 ? 12.690 2.116 1.979 1.00 46.38 138 ALA A C 1
ATOM 1112 O O . ALA A 1 138 ? 13.144 1.827 0.869 1.00 46.38 138 ALA A O 1
ATOM 1113 N N . TRP A 1 139 ? 13.077 3.217 2.630 1.00 46.88 139 TRP A N 1
ATOM 1114 C CA . TRP A 1 139 ? 14.176 4.055 2.159 1.00 46.88 139 TRP A CA 1
ATOM 1115 C C . TRP A 1 139 ? 15.541 3.365 2.322 1.00 46.88 139 TRP A C 1
ATOM 1117 O O . TRP A 1 139 ? 16.405 3.516 1.454 1.00 46.88 139 TRP A O 1
ATOM 1127 N N . ASP A 1 140 ? 15.724 2.562 3.380 1.00 45.09 140 ASP A N 1
ATOM 1128 C CA . ASP A 1 140 ? 16.981 1.846 3.662 1.00 45.09 140 ASP A CA 1
ATOM 1129 C C . ASP A 1 140 ? 16.987 0.372 3.207 1.00 45.09 140 ASP A C 1
ATOM 1131 O O . ASP A 1 140 ? 18.060 -0.200 2.973 1.00 45.09 140 ASP A O 1
ATOM 1135 N N . THR A 1 141 ? 15.820 -0.252 3.012 1.00 47.91 141 THR A N 1
ATOM 1136 C CA . THR A 1 141 ? 15.708 -1.610 2.465 1.00 47.91 141 THR A CA 1
ATOM 1137 C C . THR A 1 141 ? 15.453 -1.536 0.962 1.00 47.91 141 THR A C 1
ATOM 1139 O O . THR A 1 141 ? 14.332 -1.241 0.544 1.00 47.91 141 THR A O 1
ATOM 1142 N N . PRO A 1 142 ? 16.456 -1.818 0.108 1.00 54.53 142 PRO A N 1
ATOM 1143 C CA . PRO A 1 142 ? 16.237 -1.801 -1.328 1.00 54.53 142 PRO A CA 1
ATOM 1144 C C . PRO A 1 142 ? 15.135 -2.805 -1.695 1.00 54.53 142 PRO A C 1
ATOM 1146 O O . PRO A 1 142 ? 15.084 -3.894 -1.109 1.00 54.53 142 PRO A O 1
ATOM 1149 N N . PRO A 1 143 ? 14.272 -2.483 -2.678 1.00 57.56 143 PRO A N 1
ATOM 1150 C CA . PRO A 1 143 ? 13.279 -3.431 -3.156 1.00 57.56 143 PRO A CA 1
ATOM 1151 C C . PRO A 1 143 ? 13.977 -4.737 -3.557 1.00 57.56 143 PRO A C 1
ATOM 1153 O O . PRO A 1 143 ? 15.094 -4.693 -4.096 1.00 57.56 143 PRO A O 1
ATOM 1156 N N . PRO A 1 144 ? 13.348 -5.900 -3.309 1.00 65.75 144 PRO A N 1
ATOM 1157 C CA . PRO A 1 144 ? 13.985 -7.176 -3.564 1.00 65.75 144 PRO A CA 1
ATOM 1158 C C . PRO A 1 144 ? 14.363 -7.277 -5.037 1.00 65.75 144 PRO A C 1
ATOM 1160 O O . PRO A 1 144 ? 13.576 -7.032 -5.954 1.00 65.75 144 PRO A O 1
ATOM 1163 N N . THR A 1 145 ? 15.610 -7.648 -5.263 1.00 80.19 145 THR A N 1
ATOM 1164 C CA . THR A 1 145 ? 16.155 -7.892 -6.584 1.00 80.19 145 THR A CA 1
ATOM 1165 C C . THR A 1 145 ? 15.441 -9.074 -7.236 1.00 80.19 145 THR A C 1
ATOM 1167 O O . THR A 1 145 ? 14.955 -9.995 -6.576 1.00 80.19 145 THR A O 1
ATOM 1170 N N . LEU A 1 146 ? 15.461 -9.119 -8.571 1.00 82.06 146 LEU A N 1
ATOM 1171 C CA . LEU A 1 146 ? 14.980 -10.283 -9.322 1.00 82.06 146 LEU A CA 1
ATOM 1172 C C . LEU A 1 146 ? 15.602 -11.596 -8.816 1.00 82.06 146 LEU A C 1
ATOM 1174 O O . LEU A 1 146 ? 14.935 -12.624 -8.797 1.00 82.06 146 LEU A O 1
ATOM 1178 N N . GLN A 1 147 ? 16.874 -11.562 -8.409 1.00 81.19 147 GLN A N 1
ATOM 1179 C CA . GLN A 1 147 ? 17.567 -12.730 -7.879 1.00 81.19 147 GLN A CA 1
ATOM 1180 C C . GLN A 1 147 ? 16.942 -13.216 -6.566 1.00 81.19 147 GLN A C 1
ATOM 1182 O O . GLN A 1 147 ? 16.758 -14.418 -6.402 1.00 81.19 147 GLN A O 1
ATOM 1187 N N . GLU A 1 148 ? 16.596 -12.308 -5.656 1.00 78.69 148 GLU A N 1
ATOM 1188 C CA . GLU A 1 148 ? 15.955 -12.650 -4.382 1.00 78.69 148 GLU A CA 1
ATOM 1189 C C . GLU A 1 148 ? 14.546 -13.205 -4.598 1.00 78.69 148 GLU A C 1
ATOM 1191 O O . GLU A 1 148 ? 14.192 -14.224 -4.008 1.00 78.69 148 GLU A O 1
ATOM 1196 N N . ILE A 1 149 ? 13.767 -12.616 -5.511 1.00 81.50 149 ILE A N 1
ATOM 1197 C CA . ILE A 1 149 ? 12.451 -13.148 -5.900 1.00 81.50 149 ILE A CA 1
ATOM 1198 C C . ILE A 1 149 ? 12.599 -14.560 -6.484 1.00 81.50 149 ILE A C 1
ATOM 1200 O O . ILE A 1 149 ? 11.870 -15.478 -6.116 1.00 81.50 149 ILE A O 1
ATOM 1204 N N . GLN A 1 150 ? 13.582 -14.772 -7.359 1.00 81.25 150 GLN A N 1
ATOM 1205 C CA . GLN A 1 150 ? 13.825 -16.073 -7.979 1.00 81.25 150 GLN A CA 1
ATOM 1206 C C . GLN A 1 150 ? 14.252 -17.131 -6.949 1.00 81.25 150 GLN A C 1
ATOM 1208 O O . GLN A 1 150 ? 13.778 -18.260 -7.006 1.00 81.25 150 GLN A O 1
ATOM 1213 N N . GLN A 1 151 ? 15.056 -16.749 -5.952 1.00 82.94 151 GLN A N 1
ATOM 1214 C CA . GLN A 1 151 ? 15.408 -17.618 -4.826 1.00 82.94 151 GLN A CA 1
ATOM 1215 C C . GLN A 1 151 ? 14.190 -18.006 -3.979 1.00 82.94 151 GLN A C 1
ATOM 1217 O O . GLN A 1 151 ? 14.114 -19.147 -3.532 1.00 82.94 151 GLN A O 1
ATOM 1222 N N . ARG A 1 152 ? 13.229 -17.096 -3.770 1.00 80.69 152 ARG A N 1
ATOM 1223 C CA . ARG A 1 152 ? 11.973 -17.401 -3.059 1.00 80.69 152 ARG A CA 1
ATOM 1224 C C . ARG A 1 152 ? 11.113 -18.402 -3.828 1.00 80.69 152 ARG A C 1
ATOM 1226 O O . ARG A 1 152 ? 10.599 -19.348 -3.233 1.00 80.69 152 ARG A O 1
ATOM 1233 N N . LEU A 1 153 ? 11.005 -18.229 -5.146 1.00 81.00 153 LEU A N 1
ATOM 1234 C CA . LEU A 1 153 ? 10.309 -19.176 -6.021 1.00 81.00 153 LEU A CA 1
ATOM 1235 C C . LEU A 1 153 ? 10.964 -20.564 -5.970 1.00 81.00 153 LEU A C 1
ATOM 1237 O O . LEU A 1 153 ? 10.274 -21.565 -5.792 1.00 81.00 153 LEU A O 1
ATOM 1241 N N . ASP A 1 154 ? 12.296 -20.623 -6.043 1.00 80.94 154 ASP A N 1
ATOM 1242 C CA . ASP A 1 154 ? 13.057 -21.874 -5.939 1.00 80.94 154 ASP A CA 1
ATOM 1243 C C . ASP A 1 154 ? 12.939 -22.522 -4.544 1.00 80.94 154 ASP A C 1
ATOM 1245 O O . ASP A 1 154 ? 12.986 -23.747 -4.419 1.00 80.94 154 ASP A O 1
ATOM 1249 N N . ALA A 1 155 ? 12.756 -21.713 -3.494 1.00 80.25 155 ALA A N 1
ATOM 1250 C CA . ALA A 1 155 ? 12.520 -22.167 -2.123 1.00 80.25 155 ALA A CA 1
ATOM 1251 C C . ALA A 1 155 ? 11.091 -22.696 -1.882 1.00 80.25 155 ALA A C 1
ATOM 1253 O O . ALA A 1 155 ? 10.810 -23.204 -0.796 1.00 80.25 155 ALA A O 1
ATOM 1254 N N . GLY A 1 156 ? 10.206 -22.625 -2.884 1.00 77.75 156 GLY A N 1
ATOM 1255 C CA . GLY A 1 156 ? 8.862 -23.195 -2.825 1.00 77.75 156 GLY A CA 1
ATOM 1256 C C . GLY A 1 156 ? 7.813 -22.298 -2.171 1.00 77.75 156 GLY A C 1
ATOM 1257 O O . GLY A 1 156 ? 6.816 -22.820 -1.673 1.00 77.75 156 GLY A O 1
ATOM 1258 N N . VAL A 1 157 ? 8.016 -20.974 -2.163 1.00 80.25 157 VAL A N 1
ATOM 1259 C CA . VAL A 1 157 ? 6.948 -20.025 -1.804 1.00 80.25 157 VAL A CA 1
ATOM 1260 C C . VAL A 1 157 ? 5.734 -20.278 -2.696 1.00 80.25 157 VAL A C 1
ATOM 1262 O O . VAL A 1 157 ? 5.867 -20.350 -3.918 1.00 80.25 157 VAL A O 1
ATOM 1265 N N . VAL A 1 158 ? 4.561 -20.423 -2.077 1.00 77.56 158 VAL A N 1
ATOM 1266 C CA . VAL A 1 158 ? 3.288 -20.585 -2.786 1.00 77.56 158 VAL A CA 1
ATOM 1267 C C . VAL A 1 158 ? 2.761 -19.195 -3.122 1.00 77.56 158 VAL A C 1
ATOM 1269 O O . VAL A 1 158 ? 2.460 -18.444 -2.195 1.00 77.56 158 VAL A O 1
ATOM 1272 N N . PRO A 1 159 ? 2.654 -18.831 -4.409 1.00 83.31 159 PRO A N 1
ATOM 1273 C CA . PRO A 1 159 ? 2.128 -17.530 -4.768 1.00 83.31 159 PRO A CA 1
ATOM 1274 C C . PRO A 1 159 ? 0.635 -17.419 -4.475 1.00 83.31 159 PRO A C 1
ATOM 1276 O O . PRO A 1 159 ? -0.089 -18.413 -4.568 1.00 83.31 159 PRO A O 1
ATOM 1279 N N . SER A 1 160 ? 0.172 -16.206 -4.188 1.00 80.81 160 SER A N 1
ATOM 1280 C CA . SER A 1 160 ? -1.259 -15.908 -4.098 1.00 80.81 160 SER A CA 1
ATOM 1281 C C . SER A 1 160 ? -1.731 -15.142 -5.323 1.00 80.81 160 SER A C 1
ATOM 1283 O O . SER A 1 160 ? -1.072 -14.211 -5.785 1.00 80.81 160 SER A O 1
ATOM 1285 N N . PHE A 1 161 ? -2.882 -15.554 -5.847 1.00 86.31 161 PHE A N 1
ATOM 1286 C CA . PHE A 1 161 ? -3.504 -14.980 -7.030 1.00 86.31 161 PHE A CA 1
ATOM 1287 C C . PHE A 1 161 ? -4.998 -14.792 -6.805 1.00 86.31 161 PHE A C 1
ATOM 1289 O O . PHE A 1 161 ? -5.645 -15.597 -6.135 1.00 86.31 161 PHE A O 1
ATOM 1296 N N . GLY A 1 162 ? -5.573 -13.793 -7.474 1.00 76.94 162 GLY A N 1
ATOM 1297 C CA . GLY A 1 162 ? -7.022 -13.671 -7.567 1.00 76.94 162 GLY A CA 1
ATOM 1298 C C . GLY A 1 162 ? -7.685 -12.927 -6.411 1.00 76.94 162 GLY A C 1
ATOM 1299 O O . GLY A 1 162 ? -8.916 -12.953 -6.319 1.00 76.94 162 GLY A O 1
ATOM 1300 N N . ASP A 1 163 ? -6.945 -12.208 -5.575 1.00 80.81 163 ASP A N 1
ATOM 1301 C CA . ASP A 1 163 ? -7.547 -11.115 -4.814 1.00 80.81 163 ASP A CA 1
ATOM 1302 C C . ASP A 1 163 ? -7.820 -9.901 -5.744 1.00 80.81 163 ASP A C 1
ATOM 1304 O O . ASP A 1 163 ? -7.280 -9.816 -6.857 1.00 80.81 163 ASP A O 1
ATOM 1308 N N . PRO A 1 164 ? -8.743 -8.987 -5.385 1.00 74.94 164 PRO A N 1
ATOM 1309 C CA . PRO A 1 164 ? -9.071 -7.834 -6.227 1.00 74.94 164 PRO A CA 1
ATOM 1310 C C . PRO A 1 164 ? -7.888 -6.899 -6.511 1.00 74.94 164 PRO A C 1
ATOM 1312 O O . PRO A 1 164 ? -7.822 -6.350 -7.613 1.00 74.94 164 PRO A O 1
ATOM 1315 N N . PHE A 1 165 ? -6.972 -6.737 -5.556 1.00 72.31 165 PHE A N 1
ATOM 1316 C CA . PHE A 1 165 ? -5.825 -5.840 -5.667 1.00 72.31 165 PHE A CA 1
ATOM 1317 C C . PHE A 1 165 ? -4.793 -6.393 -6.655 1.00 72.31 165 PHE A C 1
ATOM 1319 O O . PHE A 1 165 ? -4.403 -5.712 -7.604 1.00 72.31 165 PHE A O 1
ATOM 1326 N N . GLU A 1 166 ? -4.446 -7.671 -6.527 1.00 86.19 166 GLU A N 1
ATOM 1327 C CA . GLU A 1 166 ? -3.560 -8.375 -7.447 1.00 86.19 166 GLU A CA 1
ATOM 1328 C C . GLU A 1 166 ? -4.114 -8.372 -8.879 1.00 86.19 166 GLU A C 1
ATOM 1330 O O . GLU A 1 166 ? -3.381 -8.067 -9.822 1.00 86.19 166 GLU A O 1
ATOM 1335 N N . ARG A 1 167 ? -5.421 -8.613 -9.068 1.00 84.06 167 ARG A N 1
ATOM 1336 C CA . ARG A 1 167 ? -6.056 -8.508 -10.396 1.00 84.06 167 ARG A CA 1
ATOM 1337 C C . ARG A 1 167 ? -5.935 -7.110 -10.994 1.00 84.06 167 ARG A C 1
ATOM 1339 O O . ARG A 1 167 ? -5.653 -6.982 -12.185 1.00 84.06 167 ARG A O 1
ATOM 1346 N N . GLN A 1 168 ? -6.127 -6.067 -10.187 1.00 82.06 168 GLN A N 1
ATOM 1347 C CA . GLN A 1 168 ? -5.983 -4.684 -10.637 1.00 82.06 168 GLN A CA 1
ATOM 1348 C C . GLN A 1 168 ? -4.542 -4.386 -11.078 1.00 82.06 168 GLN A C 1
ATOM 1350 O O . GLN A 1 168 ? -4.342 -3.785 -12.138 1.00 82.06 168 GLN A O 1
ATOM 1355 N N . GLN A 1 169 ? -3.545 -4.837 -10.310 1.00 82.94 169 GLN A N 1
ATOM 1356 C CA . GLN A 1 169 ? -2.131 -4.726 -10.678 1.00 82.94 169 GLN A CA 1
ATOM 1357 C C . GLN A 1 169 ? -1.830 -5.488 -11.975 1.00 82.94 169 GLN A C 1
ATOM 1359 O O . GLN A 1 169 ? -1.193 -4.950 -12.884 1.00 82.94 169 GLN A O 1
ATOM 1364 N N . ARG A 1 170 ? -2.356 -6.709 -12.113 1.00 90.19 170 ARG A N 1
ATOM 1365 C CA . ARG A 1 170 ? -2.210 -7.534 -13.316 1.00 90.19 170 ARG A CA 1
ATOM 1366 C C . ARG A 1 170 ? -2.785 -6.839 -14.554 1.00 90.19 170 ARG A C 1
ATOM 1368 O O . ARG A 1 170 ? -2.124 -6.770 -15.590 1.00 90.19 170 ARG A O 1
ATOM 1375 N N . ASP A 1 171 ? -3.976 -6.255 -14.447 1.00 90.69 171 ASP A N 1
ATOM 1376 C CA . ASP A 1 171 ? -4.615 -5.505 -15.534 1.00 90.69 171 ASP A CA 1
ATOM 1377 C C . ASP A 1 171 ? -3.886 -4.194 -15.869 1.00 90.69 171 ASP A C 1
ATOM 1379 O O . ASP A 1 171 ? -3.866 -3.762 -17.026 1.00 90.69 171 ASP A O 1
ATOM 1383 N N . ALA A 1 172 ? -3.272 -3.536 -14.882 1.00 86.38 172 ALA A N 1
ATOM 1384 C CA . ALA A 1 172 ? -2.397 -2.389 -15.117 1.00 86.38 172 ALA A CA 1
ATOM 1385 C C . ALA A 1 172 ? -1.146 -2.798 -15.912 1.00 86.38 172 ALA A C 1
ATOM 1387 O O . ALA A 1 172 ? -0.888 -2.224 -16.971 1.00 86.38 172 ALA A O 1
ATOM 1388 N N . LEU A 1 173 ? -0.454 -3.861 -15.491 1.00 92.81 173 LEU A N 1
ATOM 1389 C CA . LEU A 1 173 ? 0.728 -4.382 -16.183 1.00 92.81 173 LEU A CA 1
ATOM 1390 C C . LEU A 1 173 ? 0.448 -4.764 -17.633 1.00 92.81 173 LEU A C 1
ATOM 1392 O O . LEU A 1 173 ? 1.219 -4.436 -18.535 1.00 92.81 173 LEU A O 1
ATOM 1396 N N . ARG A 1 174 ? -0.679 -5.433 -17.890 1.00 95.62 174 ARG A N 1
ATOM 1397 C CA . ARG A 1 174 ? -1.059 -5.817 -19.255 1.00 95.62 174 ARG A CA 1
ATOM 1398 C C . ARG A 1 174 ? -1.315 -4.608 -20.156 1.00 95.62 174 ARG A C 1
ATOM 1400 O O . ARG A 1 174 ? -0.969 -4.649 -21.339 1.00 95.62 174 ARG A O 1
ATOM 1407 N N . ARG A 1 175 ? -1.863 -3.513 -19.617 1.00 91.12 175 ARG A N 1
ATOM 1408 C CA . ARG A 1 175 ? -2.007 -2.248 -20.360 1.00 91.12 175 ARG A CA 1
ATOM 1409 C C . ARG A 1 175 ? -0.648 -1.641 -20.695 1.00 91.12 175 ARG A C 1
ATOM 1411 O O . ARG A 1 175 ? -0.423 -1.301 -21.855 1.00 91.12 175 ARG A O 1
ATOM 1418 N N . GLU A 1 176 ? 0.277 -1.591 -19.740 1.00 87.19 176 GLU A N 1
ATOM 1419 C CA . GLU A 1 176 ? 1.630 -1.075 -19.988 1.00 87.19 176 GLU A CA 1
ATOM 1420 C C . GLU A 1 176 ? 2.393 -1.902 -21.034 1.00 87.19 176 GLU A C 1
ATOM 1422 O O . GLU A 1 176 ? 3.039 -1.350 -21.930 1.00 87.19 176 GLU A O 1
ATOM 1427 N N . LEU A 1 177 ? 2.268 -3.232 -20.982 1.00 93.94 177 LEU A N 1
ATOM 1428 C CA . LEU A 1 177 ? 2.830 -4.138 -21.984 1.00 93.94 177 LEU A CA 1
ATOM 1429 C C . LEU A 1 177 ? 2.263 -3.865 -23.383 1.00 93.94 177 LEU A C 1
ATOM 1431 O O . LEU A 1 177 ? 3.018 -3.818 -24.360 1.00 93.94 177 LEU A O 1
ATOM 1435 N N . ALA A 1 178 ? 0.951 -3.643 -23.496 1.00 90.75 178 ALA A N 1
ATOM 1436 C CA . ALA A 1 178 ? 0.300 -3.317 -24.762 1.00 90.75 178 ALA A CA 1
ATOM 1437 C C . ALA A 1 178 ? 0.749 -1.952 -25.319 1.00 90.75 178 ALA A C 1
ATOM 1439 O O . ALA A 1 178 ? 0.989 -1.817 -26.526 1.00 90.75 178 ALA A O 1
ATOM 1440 N N . GLU A 1 179 ? 0.913 -0.950 -24.455 1.00 85.25 179 GLU A N 1
ATOM 1441 C CA . GLU A 1 179 ? 1.441 0.367 -24.824 1.00 85.25 179 GLU A CA 1
ATOM 1442 C C . GLU A 1 179 ? 2.886 0.273 -25.322 1.00 85.25 179 GLU A C 1
ATOM 1444 O O . GLU A 1 179 ? 3.207 0.782 -26.401 1.00 85.25 179 GLU A O 1
ATOM 1449 N N . LEU A 1 180 ? 3.749 -0.448 -24.599 1.00 88.38 180 LEU A N 1
ATOM 1450 C CA . LEU A 1 180 ? 5.136 -0.666 -25.002 1.00 88.38 180 LEU A CA 1
ATOM 1451 C C . LEU A 1 180 ? 5.217 -1.434 -26.331 1.00 88.38 180 LEU A C 1
ATOM 1453 O O . LEU A 1 180 ? 5.972 -1.054 -27.228 1.00 88.38 180 LEU A O 1
ATOM 1457 N N . ARG A 1 181 ? 4.396 -2.472 -26.517 1.00 88.56 181 ARG A N 1
ATOM 1458 C CA . ARG A 1 181 ? 4.310 -3.214 -27.785 1.00 88.56 181 ARG A CA 1
ATOM 1459 C C . ARG A 1 181 ? 3.890 -2.315 -28.945 1.00 88.56 181 ARG A C 1
ATOM 1461 O O . ARG A 1 181 ? 4.439 -2.418 -30.046 1.00 88.56 181 ARG A O 1
ATOM 1468 N N . THR A 1 182 ? 2.938 -1.416 -28.711 1.00 84.19 182 THR A N 1
ATOM 1469 C CA . THR A 1 182 ? 2.486 -0.440 -29.712 1.00 84.19 182 THR A CA 1
ATOM 1470 C C . THR A 1 182 ? 3.615 0.512 -30.088 1.00 84.19 182 THR A C 1
ATOM 1472 O O . THR A 1 182 ? 3.895 0.682 -31.273 1.00 84.19 182 THR A O 1
ATOM 1475 N N . LEU A 1 183 ? 4.334 1.044 -29.099 1.00 81.00 183 LEU A N 1
ATOM 1476 C CA . LEU A 1 183 ? 5.488 1.924 -29.295 1.00 81.00 183 LEU A CA 1
ATOM 1477 C C . LEU A 1 183 ? 6.594 1.264 -30.141 1.00 81.00 183 LEU A C 1
ATOM 1479 O O . LEU A 1 183 ? 7.220 1.915 -30.979 1.00 81.00 183 LEU A O 1
ATOM 1483 N N . LEU A 1 184 ? 6.828 -0.036 -29.941 1.00 81.69 184 LEU A N 1
ATOM 1484 C CA . LEU A 1 184 ? 7.854 -0.806 -30.654 1.00 81.69 184 LEU A CA 1
ATOM 1485 C C . LEU A 1 184 ? 7.461 -1.159 -32.095 1.00 81.69 184 LEU A C 1
ATOM 1487 O O . LEU A 1 184 ? 8.338 -1.283 -32.952 1.00 81.69 184 LEU A O 1
ATOM 1491 N N . THR A 1 185 ? 6.164 -1.331 -32.360 1.00 80.44 185 THR A N 1
ATOM 1492 C CA . THR A 1 185 ? 5.636 -1.762 -33.667 1.00 80.44 185 THR A CA 1
ATOM 1493 C C . THR A 1 185 ? 5.215 -0.598 -34.563 1.00 80.44 185 THR A C 1
ATOM 1495 O O . THR A 1 185 ? 5.373 -0.678 -35.780 1.00 80.44 185 THR A O 1
ATOM 1498 N N . HIS A 1 186 ? 4.722 0.490 -33.975 1.00 68.69 186 HIS A N 1
ATOM 1499 C CA . HIS A 1 186 ? 4.222 1.671 -34.670 1.00 68.69 186 HIS A CA 1
ATOM 1500 C C . HIS A 1 186 ? 4.897 2.924 -34.094 1.00 68.69 186 HIS A C 1
ATOM 1502 O O . HIS A 1 186 ? 4.328 3.583 -33.223 1.00 68.69 186 HIS A O 1
ATOM 1508 N N . PRO A 1 187 ? 6.111 3.283 -34.556 1.00 57.00 187 PRO A N 1
ATOM 1509 C CA . PRO A 1 187 ? 6.712 4.552 -34.166 1.00 57.00 187 PRO A CA 1
ATOM 1510 C C . PRO A 1 187 ? 5.781 5.692 -34.601 1.00 57.00 187 PRO A C 1
ATOM 1512 O O . PRO A 1 187 ? 5.333 5.731 -35.749 1.00 57.00 187 PRO A O 1
ATOM 1515 N N . THR A 1 188 ? 5.451 6.591 -33.676 1.00 49.03 188 THR A N 1
ATOM 1516 C CA . THR A 1 188 ? 4.512 7.701 -33.881 1.00 49.03 188 THR A CA 1
ATOM 1517 C C . THR A 1 188 ? 4.851 8.477 -35.163 1.00 49.03 188 THR A C 1
ATOM 1519 O O . THR A 1 188 ? 6.011 8.858 -35.350 1.00 49.03 188 THR A O 1
ATOM 1522 N N . PRO A 1 189 ? 3.881 8.759 -36.057 1.00 41.81 189 PRO A N 1
ATOM 1523 C CA . PRO A 1 189 ? 4.132 9.637 -37.190 1.00 41.81 189 PRO A CA 1
ATOM 1524 C C . PRO A 1 189 ? 4.426 11.047 -36.670 1.00 41.81 189 PRO A C 1
ATOM 1526 O O . PRO A 1 189 ? 3.573 11.705 -36.077 1.00 41.81 189 PRO A O 1
ATOM 1529 N N . GLN A 1 190 ? 5.654 11.511 -36.896 1.00 41.88 190 GLN A N 1
ATOM 1530 C CA . GLN A 1 190 ? 6.054 12.892 -36.658 1.00 41.88 190 GLN A CA 1
ATOM 1531 C C . GLN A 1 190 ? 5.182 13.777 -37.563 1.00 41.88 190 GLN A C 1
ATOM 1533 O O . GLN A 1 190 ? 5.261 13.678 -38.789 1.00 41.88 190 GLN A O 1
ATOM 1538 N N . HIS A 1 191 ? 4.289 14.580 -36.976 1.00 35.81 191 HIS A N 1
ATOM 1539 C CA . HIS A 1 191 ? 3.432 15.490 -37.732 1.00 35.81 191 HIS A CA 1
ATOM 1540 C C . HIS A 1 191 ? 4.281 16.328 -38.697 1.00 35.81 191 HIS A C 1
ATOM 1542 O O . HIS A 1 191 ? 5.225 17.009 -38.296 1.00 35.81 191 HIS A O 1
ATOM 1548 N N . GLY A 1 192 ? 3.944 16.243 -39.985 1.00 35.91 192 GLY A N 1
ATOM 1549 C CA . GLY A 1 192 ? 4.611 16.971 -41.054 1.00 35.91 192 GLY A CA 1
ATOM 1550 C C . GLY A 1 192 ? 4.409 18.475 -40.903 1.00 35.91 192 GLY A C 1
ATOM 1551 O O . GLY A 1 192 ? 3.358 19.007 -41.245 1.00 35.91 192 GLY A O 1
ATOM 1552 N N . GLY A 1 193 ? 5.443 19.158 -40.427 1.00 38.94 193 GLY A N 1
ATOM 1553 C CA . GLY A 1 193 ? 5.574 20.608 -40.451 1.00 38.94 193 GLY A CA 1
ATOM 1554 C C . GLY A 1 193 ? 7.043 20.944 -40.662 1.00 38.94 193 GLY A C 1
ATOM 1555 O O . GLY A 1 193 ? 7.900 20.451 -39.940 1.00 38.94 193 GLY A O 1
ATOM 1556 N N . MET A 1 194 ? 7.336 21.707 -41.711 1.00 39.75 194 MET A N 1
ATOM 1557 C CA . MET A 1 194 ? 8.679 22.015 -42.211 1.00 39.75 194 MET A CA 1
ATOM 1558 C C . MET A 1 194 ? 9.674 22.399 -41.102 1.00 39.75 194 MET A C 1
ATOM 1560 O O . MET A 1 194 ? 9.562 23.456 -40.491 1.00 39.75 194 MET A O 1
ATOM 1564 N N . GLY A 1 195 ? 10.696 21.568 -40.904 1.00 36.94 195 GLY A N 1
ATOM 1565 C CA . GLY A 1 195 ? 11.850 21.871 -40.063 1.00 36.94 195 GLY A CA 1
ATOM 1566 C C . GLY A 1 195 ? 12.746 20.645 -39.946 1.00 36.94 195 GLY A C 1
ATOM 1567 O O . GLY A 1 195 ? 12.287 19.575 -39.566 1.00 36.94 195 GLY A O 1
ATOM 1568 N N . HIS A 1 196 ? 14.014 20.765 -40.334 1.00 38.00 196 HIS A N 1
ATOM 1569 C CA . HIS A 1 196 ? 15.014 19.696 -40.287 1.00 38.00 196 HIS A CA 1
ATOM 1570 C C . HIS A 1 196 ? 15.393 19.323 -38.845 1.00 38.00 196 HIS A C 1
ATOM 1572 O O . HIS A 1 196 ? 16.503 19.599 -38.407 1.00 38.00 196 HIS A O 1
ATOM 1578 N N . ASN A 1 197 ? 14.481 18.673 -38.122 1.00 42.25 197 ASN A N 1
ATOM 1579 C CA . ASN A 1 197 ? 14.755 18.061 -36.827 1.00 42.25 197 ASN A CA 1
ATOM 1580 C C . ASN A 1 197 ? 14.540 16.548 -36.934 1.00 42.25 197 ASN A C 1
ATOM 1582 O O . ASN A 1 197 ? 13.603 15.968 -36.384 1.00 42.25 197 ASN A O 1
ATOM 1586 N N . ARG A 1 198 ? 15.415 15.918 -37.724 1.00 40.94 198 ARG A N 1
ATOM 1587 C CA . ARG A 1 198 ? 15.621 14.471 -37.674 1.00 40.94 198 ARG A CA 1
ATOM 1588 C C . ARG A 1 198 ? 16.070 14.186 -36.234 1.00 40.94 198 ARG A C 1
ATOM 1590 O O . ARG A 1 198 ? 17.094 14.747 -35.841 1.00 40.94 198 ARG A O 1
ATOM 1597 N N . PRO A 1 199 ? 15.305 13.432 -35.426 1.00 38.84 199 PRO A N 1
ATOM 1598 C CA . PRO A 1 199 ? 15.733 13.147 -34.066 1.00 38.84 199 PRO A CA 1
ATOM 1599 C C . PRO A 1 199 ? 17.098 12.450 -34.139 1.00 38.84 199 PRO A C 1
ATOM 1601 O O . PRO A 1 199 ? 17.337 11.709 -35.101 1.00 38.84 199 PRO A O 1
ATOM 1604 N N . PRO A 1 200 ? 18.018 12.724 -33.197 1.00 33.75 200 PRO A N 1
ATOM 1605 C CA . PRO A 1 200 ? 19.321 12.080 -33.208 1.00 33.75 200 PRO A CA 1
ATOM 1606 C C . PRO A 1 200 ? 19.124 10.560 -33.241 1.00 33.75 200 PRO A C 1
ATOM 1608 O O . PRO A 1 200 ? 18.244 10.024 -32.569 1.00 33.75 200 PRO A O 1
ATOM 1611 N N . GLU A 1 201 ? 19.946 9.866 -34.029 1.00 37.28 201 GLU A N 1
ATOM 1612 C CA . GLU A 1 201 ? 19.911 8.405 -34.233 1.00 37.28 201 GLU A CA 1
ATOM 1613 C C . GLU A 1 201 ? 20.092 7.598 -32.922 1.00 37.28 201 GLU A C 1
ATOM 1615 O O . GLU A 1 201 ? 20.004 6.376 -32.913 1.00 37.28 201 GLU A O 1
ATOM 1620 N N . SER A 1 202 ? 20.287 8.278 -31.788 1.00 39.50 202 SER A N 1
ATOM 1621 C CA . SER A 1 202 ? 20.552 7.736 -30.456 1.00 39.50 202 SER A CA 1
ATOM 1622 C C . SER A 1 202 ? 19.322 7.256 -29.668 1.00 39.50 202 SER A C 1
ATOM 1624 O O . SER A 1 202 ? 19.473 6.879 -28.511 1.00 39.50 202 SER A O 1
ATOM 1626 N N . LEU A 1 203 ? 18.108 7.279 -30.235 1.00 46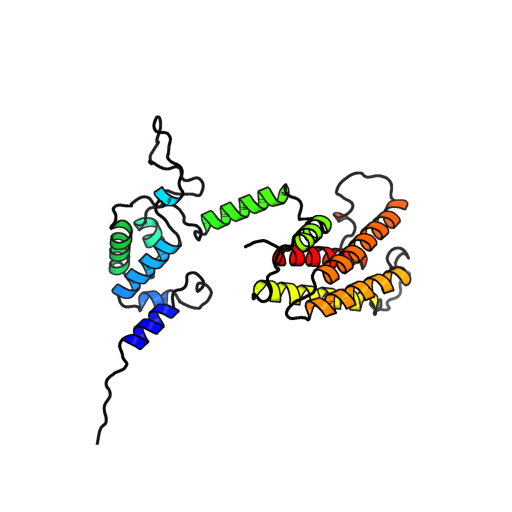.62 203 LEU A N 1
ATOM 1627 C CA . LEU A 1 203 ? 16.857 6.965 -29.509 1.00 46.62 203 LEU A CA 1
ATOM 1628 C C . LEU A 1 203 ? 16.050 5.790 -30.081 1.00 46.62 203 LEU A C 1
ATOM 1630 O O . LEU A 1 203 ? 14.959 5.489 -29.596 1.00 46.62 203 LEU A O 1
ATOM 1634 N N . THR A 1 204 ? 16.573 5.102 -31.094 1.00 56.62 204 THR A N 1
ATOM 1635 C CA . THR A 1 204 ? 15.915 3.948 -31.714 1.00 56.62 204 THR A CA 1
ATOM 1636 C C . THR A 1 204 ? 16.611 2.653 -31.322 1.00 56.62 204 THR A C 1
ATOM 1638 O O . THR A 1 204 ? 17.791 2.483 -31.609 1.00 56.62 204 THR A O 1
ATOM 1641 N N . LEU A 1 205 ? 15.874 1.727 -30.702 1.00 68.25 205 LEU A N 1
ATOM 1642 C CA . LEU A 1 205 ? 16.357 0.365 -30.458 1.00 68.25 205 LEU A CA 1
ATOM 1643 C C . LEU A 1 205 ? 16.756 -0.319 -31.773 1.00 68.25 205 LEU A C 1
ATOM 1645 O O . LEU A 1 205 ? 16.049 -0.180 -32.782 1.00 68.25 205 LEU A O 1
ATOM 1649 N N . ASP A 1 206 ? 17.838 -1.094 -31.722 1.00 78.25 206 ASP A N 1
ATOM 1650 C CA . ASP A 1 206 ? 18.227 -1.998 -32.803 1.00 78.25 206 ASP A CA 1
ATOM 1651 C C . ASP A 1 206 ? 17.113 -3.025 -33.084 1.00 78.25 206 ASP A C 1
ATOM 1653 O O . ASP A 1 206 ? 16.318 -3.354 -32.201 1.00 78.25 206 ASP A O 1
ATOM 1657 N N . VAL A 1 207 ? 17.024 -3.513 -34.323 1.00 79.19 207 VAL A N 1
ATOM 1658 C CA . VAL A 1 207 ? 16.004 -4.489 -34.735 1.00 79.19 207 VAL A CA 1
ATOM 1659 C C . VAL A 1 207 ? 16.095 -5.773 -33.911 1.00 79.19 207 VAL A C 1
ATOM 1661 O O . VAL A 1 207 ? 15.059 -6.293 -33.502 1.00 79.19 207 VAL A O 1
ATOM 1664 N N . GLU A 1 208 ? 17.302 -6.257 -33.625 1.00 81.38 208 GLU A N 1
ATOM 1665 C CA . GLU A 1 208 ? 17.521 -7.465 -32.825 1.00 81.38 208 GLU A CA 1
ATOM 1666 C C . GLU A 1 208 ? 17.004 -7.264 -31.396 1.00 81.38 208 GLU A C 1
ATOM 1668 O O . GLU A 1 208 ? 16.230 -8.078 -30.889 1.00 81.38 208 GLU A O 1
ATOM 1673 N N . VAL A 1 209 ? 17.319 -6.112 -30.795 1.00 84.38 209 VAL A N 1
ATOM 1674 C CA . VAL A 1 209 ? 16.847 -5.742 -29.453 1.00 84.38 209 VAL A CA 1
ATOM 1675 C C . VAL A 1 209 ? 15.327 -5.569 -29.431 1.00 84.38 209 VAL A C 1
ATOM 1677 O O . VAL A 1 209 ? 14.668 -6.041 -28.510 1.00 84.38 209 VAL A O 1
ATOM 1680 N N . LYS A 1 210 ? 14.727 -4.947 -30.455 1.00 85.00 210 LYS A N 1
ATOM 1681 C CA . LYS A 1 210 ? 13.261 -4.822 -30.567 1.00 85.00 210 LYS A CA 1
ATOM 1682 C C . LYS A 1 210 ? 12.578 -6.182 -30.596 1.00 85.00 210 LYS A C 1
ATOM 1684 O O . LYS A 1 210 ? 11.565 -6.357 -29.926 1.00 85.00 210 LYS A O 1
ATOM 1689 N N . VAL A 1 211 ? 13.114 -7.128 -31.368 1.00 87.88 211 VAL A N 1
ATOM 1690 C CA . VAL A 1 211 ? 12.574 -8.492 -31.439 1.00 87.88 211 VAL A CA 1
ATOM 1691 C C . VAL A 1 211 ? 12.653 -9.163 -30.072 1.00 87.88 211 VAL A C 1
ATOM 1693 O O . VAL A 1 211 ? 11.675 -9.770 -29.644 1.00 87.88 211 VAL A O 1
ATOM 1696 N N . GLU A 1 212 ? 13.770 -9.017 -29.362 1.00 90.69 212 GLU A N 1
ATOM 1697 C CA . GLU A 1 212 ? 13.939 -9.592 -28.027 1.00 90.69 212 GLU A CA 1
ATOM 1698 C C . GLU A 1 212 ? 12.961 -8.991 -27.002 1.00 90.69 212 GLU A C 1
ATOM 1700 O O . GLU A 1 212 ? 12.315 -9.733 -26.260 1.00 90.69 212 GLU A O 1
ATOM 1705 N N . VAL A 1 213 ? 12.773 -7.665 -27.013 1.00 90.62 213 VAL A N 1
ATOM 1706 C CA . VAL A 1 213 ? 11.795 -6.983 -26.148 1.00 90.62 213 VAL A CA 1
ATOM 1707 C C . VAL A 1 213 ? 10.369 -7.439 -26.465 1.00 90.62 213 VAL A C 1
ATOM 1709 O O . VAL A 1 213 ? 9.623 -7.769 -25.548 1.00 90.62 213 VAL A O 1
ATOM 1712 N N . ILE A 1 214 ? 9.987 -7.520 -27.745 1.00 91.94 214 ILE A N 1
ATOM 1713 C CA . ILE A 1 214 ? 8.651 -7.995 -28.147 1.00 91.94 214 ILE A CA 1
ATOM 1714 C C . ILE A 1 214 ? 8.426 -9.439 -27.688 1.00 91.94 214 ILE A C 1
ATOM 1716 O O . ILE A 1 214 ? 7.365 -9.751 -27.158 1.00 91.94 214 ILE A O 1
ATOM 1720 N N . GLN A 1 215 ? 9.424 -10.316 -27.823 1.00 94.88 215 GLN A N 1
ATOM 1721 C CA . GLN A 1 215 ? 9.316 -11.694 -27.340 1.00 94.88 215 GLN A CA 1
ATOM 1722 C C . GLN A 1 215 ? 9.161 -11.774 -25.817 1.00 94.88 215 GLN A C 1
ATOM 1724 O O . GLN A 1 215 ? 8.439 -12.642 -25.330 1.00 94.88 215 GLN A O 1
ATOM 1729 N N . ALA A 1 216 ? 9.839 -10.909 -25.060 1.00 94.94 216 ALA A N 1
ATOM 1730 C CA . ALA A 1 216 ? 9.662 -10.835 -23.612 1.00 94.94 216 ALA A CA 1
ATOM 1731 C C . ALA A 1 216 ? 8.247 -10.354 -23.247 1.00 94.94 216 ALA A C 1
ATOM 1733 O O . ALA A 1 216 ? 7.597 -10.990 -22.421 1.00 94.94 216 ALA A O 1
ATOM 1734 N N . ILE A 1 217 ? 7.747 -9.315 -23.926 1.00 95.38 217 ILE A N 1
ATOM 1735 C CA . ILE A 1 217 ? 6.380 -8.799 -23.755 1.00 95.38 217 ILE A CA 1
ATOM 1736 C C . ILE A 1 217 ? 5.341 -9.885 -24.035 1.00 95.38 217 ILE A C 1
ATOM 1738 O O . ILE A 1 217 ? 4.473 -10.124 -23.201 1.00 95.38 217 ILE A O 1
ATOM 1742 N N . ASP A 1 218 ? 5.443 -10.566 -25.178 1.00 96.06 218 ASP A N 1
ATOM 1743 C CA . ASP A 1 218 ? 4.465 -11.579 -25.584 1.00 96.06 218 ASP A CA 1
ATOM 1744 C C . ASP A 1 218 ? 4.446 -12.763 -24.591 1.00 96.06 218 ASP A C 1
ATOM 1746 O O . ASP A 1 218 ? 3.380 -13.293 -24.279 1.00 96.06 218 ASP A O 1
ATOM 1750 N N . ARG A 1 219 ? 5.606 -13.157 -24.034 1.00 97.19 219 ARG A N 1
ATOM 1751 C CA . ARG A 1 219 ? 5.668 -14.172 -22.963 1.00 97.19 219 ARG A CA 1
ATOM 1752 C C . ARG A 1 219 ? 4.954 -13.691 -21.704 1.00 97.19 219 ARG A C 1
ATOM 1754 O O . ARG A 1 219 ? 4.131 -14.430 -21.174 1.00 97.19 219 ARG A O 1
ATOM 1761 N N . MET A 1 220 ? 5.242 -12.473 -21.249 1.00 96.56 220 MET A N 1
ATOM 1762 C CA . MET A 1 220 ? 4.635 -11.910 -20.040 1.00 96.56 220 MET A CA 1
ATOM 1763 C C . MET A 1 220 ? 3.120 -11.771 -20.177 1.00 96.56 220 MET A C 1
ATOM 1765 O O . MET A 1 220 ? 2.400 -12.266 -19.318 1.00 96.56 220 MET A O 1
ATOM 1769 N N . ASP A 1 221 ? 2.622 -11.189 -21.272 1.00 96.56 221 ASP A N 1
ATOM 1770 C CA . ASP A 1 221 ? 1.178 -11.034 -21.492 1.00 96.56 221 ASP A CA 1
ATOM 1771 C C . ASP A 1 221 ? 0.460 -12.393 -21.533 1.00 96.56 221 ASP A C 1
ATOM 1773 O O . ASP A 1 221 ? -0.622 -12.544 -20.967 1.00 96.56 221 ASP A O 1
ATOM 1777 N N . SER A 1 222 ? 1.090 -13.416 -22.127 1.00 96.44 222 SER A N 1
ATOM 1778 C CA . SER A 1 222 ? 0.516 -14.765 -22.181 1.00 96.44 222 SER A CA 1
ATOM 1779 C C . SER A 1 222 ? 0.409 -15.456 -20.817 1.00 96.44 222 SER A C 1
ATOM 1781 O O . SER A 1 222 ? -0.489 -16.277 -20.626 1.00 96.44 222 SER A O 1
ATOM 1783 N N . GLU A 1 223 ? 1.311 -15.146 -19.882 1.00 96.81 223 GLU A N 1
ATOM 1784 C CA . GLU A 1 223 ? 1.288 -15.683 -18.517 1.00 96.81 223 GLU A CA 1
ATOM 1785 C C . GLU A 1 223 ? 0.341 -14.879 -17.625 1.00 96.81 223 GLU A C 1
ATOM 1787 O O . GLU A 1 223 ? -0.492 -15.462 -16.939 1.00 96.81 223 GLU A O 1
ATOM 1792 N N . LEU A 1 224 ? 0.382 -13.545 -17.705 1.00 95.25 224 LEU A N 1
ATOM 1793 C CA . LEU A 1 224 ? -0.513 -12.647 -16.964 1.00 95.25 224 LEU A CA 1
ATOM 1794 C C . LEU A 1 224 ? -1.991 -12.819 -17.365 1.00 95.25 224 LEU A C 1
ATOM 1796 O O . LEU A 1 224 ? -2.888 -12.400 -16.643 1.00 95.25 224 LEU A O 1
ATOM 1800 N N . ALA A 1 225 ? -2.281 -13.436 -18.510 1.00 94.62 225 ALA A N 1
ATOM 1801 C CA . ALA A 1 225 ? -3.646 -13.773 -18.908 1.00 94.62 225 ALA A CA 1
ATOM 1802 C C . ALA A 1 225 ? -4.213 -15.031 -18.221 1.00 94.62 225 ALA A C 1
ATOM 1804 O O . ALA A 1 225 ? -5.407 -15.300 -18.359 1.00 94.62 225 ALA A O 1
ATOM 1805 N N . ARG A 1 226 ? -3.382 -15.832 -17.542 1.00 93.88 226 ARG A N 1
ATOM 1806 C CA . ARG A 1 226 ? -3.798 -17.091 -16.905 1.00 93.88 226 ARG A CA 1
ATOM 1807 C C . ARG A 1 226 ? -4.338 -16.840 -15.507 1.00 93.88 226 ARG A C 1
ATOM 1809 O O . ARG A 1 226 ? -3.934 -15.883 -14.860 1.00 93.88 226 ARG A O 1
ATOM 1816 N N . GLU A 1 227 ? -5.211 -17.725 -15.030 1.00 90.50 227 GLU A N 1
ATOM 1817 C CA . GLU A 1 227 ? -5.672 -17.707 -13.634 1.00 90.50 227 GLU A CA 1
ATOM 1818 C C . GLU A 1 227 ? -4.489 -17.896 -12.673 1.00 90.50 227 GLU A C 1
ATOM 1820 O O . GLU A 1 227 ? -4.314 -17.094 -11.757 1.00 90.50 227 GLU A O 1
ATOM 1825 N N . GLU A 1 228 ? -3.615 -18.858 -12.986 1.00 90.81 228 GLU A N 1
ATOM 1826 C CA . GLU A 1 228 ? -2.357 -19.142 -12.287 1.00 90.81 228 GLU A CA 1
ATOM 1827 C C . GLU A 1 228 ? -1.162 -18.919 -13.241 1.00 90.81 228 GLU A C 1
ATOM 1829 O O . GLU A 1 228 ? -0.840 -19.796 -14.054 1.00 90.81 228 GLU A O 1
ATOM 1834 N N . PRO A 1 229 ? -0.527 -17.733 -13.220 1.00 93.12 229 PRO A N 1
ATOM 1835 C CA . PRO A 1 229 ? 0.645 -17.440 -14.045 1.00 93.12 229 PRO A CA 1
ATOM 1836 C C . PRO A 1 229 ? 1.890 -18.243 -13.635 1.00 93.12 229 PRO A C 1
ATOM 1838 O O . PRO A 1 229 ? 2.167 -18.414 -12.447 1.00 93.12 229 PRO A O 1
ATOM 1841 N N . ASP A 1 230 ? 2.719 -18.654 -14.603 1.00 92.88 230 ASP A N 1
ATOM 1842 C CA . ASP A 1 230 ? 4.048 -19.206 -14.303 1.00 92.88 230 ASP A CA 1
ATOM 1843 C C . ASP A 1 230 ? 5.030 -18.068 -13.973 1.00 92.88 230 ASP A C 1
ATOM 1845 O O . ASP A 1 230 ? 5.599 -17.407 -14.853 1.00 92.88 230 ASP A O 1
ATOM 1849 N N . LEU A 1 231 ? 5.260 -17.851 -12.675 1.00 90.94 231 LEU A N 1
ATOM 1850 C CA . LEU A 1 231 ? 6.150 -16.795 -12.188 1.00 90.94 231 LEU A CA 1
ATOM 1851 C C . LEU A 1 231 ? 7.603 -16.977 -12.636 1.00 90.94 231 LEU A C 1
ATOM 1853 O O . LEU A 1 231 ? 8.319 -15.992 -12.806 1.00 90.94 231 LEU A O 1
ATOM 1857 N N . GLY A 1 232 ? 8.048 -18.207 -12.901 1.00 87.94 232 GLY A N 1
ATOM 1858 C CA . GLY A 1 232 ? 9.383 -18.474 -13.431 1.00 87.94 232 GLY A CA 1
ATOM 1859 C C . GLY A 1 232 ? 9.535 -18.019 -14.885 1.00 87.94 232 GLY A C 1
ATOM 1860 O O . GLY A 1 232 ? 10.613 -17.576 -15.301 1.00 87.94 232 GLY A O 1
ATOM 1861 N N . VAL A 1 233 ? 8.476 -18.108 -15.693 1.00 92.56 233 VAL A N 1
ATOM 1862 C CA . VAL A 1 233 ? 8.446 -17.536 -17.052 1.00 92.56 233 VAL A CA 1
ATOM 1863 C C . VAL A 1 233 ? 8.478 -16.009 -16.994 1.00 92.56 233 VAL A C 1
ATOM 1865 O O . VAL A 1 233 ? 9.307 -15.406 -17.683 1.00 92.56 233 VAL A O 1
ATOM 1868 N N . ILE A 1 234 ? 7.660 -15.394 -16.135 1.00 93.56 234 ILE A N 1
ATOM 1869 C CA . ILE A 1 234 ? 7.604 -13.932 -15.976 1.00 93.56 234 ILE A CA 1
ATOM 1870 C C . ILE A 1 234 ? 8.945 -13.389 -15.459 1.00 93.56 234 ILE A C 1
ATOM 1872 O O . ILE A 1 234 ? 9.509 -12.483 -16.073 1.00 93.56 234 ILE A O 1
ATOM 1876 N N . ALA A 1 235 ? 9.524 -14.004 -14.422 1.00 89.56 235 ALA A N 1
ATOM 1877 C CA . ALA A 1 235 ? 10.823 -13.637 -13.852 1.00 89.56 235 ALA A CA 1
ATOM 1878 C C . ALA A 1 235 ? 11.956 -13.661 -14.898 1.00 89.56 235 ALA A C 1
ATOM 1880 O O . ALA A 1 235 ? 12.789 -12.755 -14.973 1.00 89.56 235 ALA A O 1
ATOM 1881 N N . ARG A 1 236 ? 11.985 -14.678 -15.770 1.00 90.25 236 ARG A N 1
ATOM 1882 C CA . ARG A 1 236 ? 12.975 -14.748 -16.859 1.00 90.25 236 ARG A CA 1
ATOM 1883 C C . ARG A 1 236 ? 12.763 -13.655 -17.903 1.00 90.25 236 ARG A C 1
ATOM 1885 O O . ARG A 1 236 ? 13.744 -13.076 -18.368 1.00 90.25 236 ARG A O 1
ATOM 1892 N N . ALA A 1 237 ? 11.513 -13.372 -18.267 1.00 92.81 237 ALA A N 1
ATOM 1893 C CA . ALA A 1 237 ? 11.188 -12.337 -19.242 1.00 92.81 237 ALA A CA 1
ATOM 1894 C C . ALA A 1 237 ? 11.559 -10.933 -18.732 1.00 92.81 237 ALA A C 1
ATOM 1896 O O . ALA A 1 237 ? 12.241 -10.195 -19.446 1.00 92.81 237 ALA A O 1
ATOM 1897 N N . VAL A 1 238 ? 11.232 -10.596 -17.479 1.00 92.12 238 VAL A N 1
ATOM 1898 C CA . VAL A 1 238 ? 11.645 -9.315 -16.879 1.00 92.12 238 VAL A CA 1
ATOM 1899 C C . VAL A 1 238 ? 13.164 -9.216 -16.718 1.00 92.12 238 VAL A C 1
ATOM 1901 O O . VAL A 1 238 ? 13.749 -8.159 -16.959 1.00 92.12 238 VAL A O 1
ATOM 1904 N N . GLY A 1 239 ? 13.844 -10.330 -16.427 1.00 87.62 239 GLY A N 1
ATOM 1905 C CA . GLY A 1 239 ? 15.306 -10.390 -16.416 1.00 87.62 239 GLY A CA 1
ATOM 1906 C C . GLY A 1 239 ? 15.938 -10.057 -17.770 1.00 87.62 239 GLY A C 1
ATOM 1907 O O . GLY A 1 239 ? 16.971 -9.387 -17.819 1.00 87.62 239 GLY A O 1
ATOM 1908 N N . THR A 1 240 ? 15.315 -10.472 -18.877 1.00 89.75 240 THR A N 1
ATOM 1909 C CA . THR A 1 240 ? 15.721 -10.051 -20.226 1.00 89.75 240 THR A CA 1
ATOM 1910 C C . THR A 1 240 ? 15.548 -8.542 -20.412 1.00 89.75 240 THR A C 1
ATOM 1912 O O . THR A 1 240 ? 16.493 -7.880 -20.840 1.00 89.75 240 THR A O 1
ATOM 1915 N N . LEU A 1 241 ? 14.402 -7.972 -20.019 1.00 88.56 241 LEU A N 1
ATOM 1916 C CA . LEU A 1 241 ? 14.165 -6.526 -20.121 1.00 88.56 241 LEU A CA 1
ATOM 1917 C C . LEU A 1 241 ? 15.196 -5.715 -19.319 1.00 88.56 241 LEU A C 1
ATOM 1919 O O . LEU A 1 241 ? 15.783 -4.773 -19.852 1.00 88.56 241 LEU A O 1
ATOM 1923 N N . LYS A 1 242 ? 15.501 -6.119 -18.079 1.00 84.25 242 LYS A N 1
ATOM 1924 C CA . LYS A 1 242 ? 16.519 -5.458 -17.244 1.00 84.25 242 LYS A CA 1
ATOM 1925 C C . LYS A 1 242 ? 17.916 -5.512 -17.862 1.00 84.25 242 LYS A C 1
ATOM 1927 O O . LYS A 1 242 ? 18.614 -4.499 -17.873 1.00 84.25 242 LYS A O 1
ATOM 1932 N N . LYS A 1 243 ? 18.321 -6.653 -18.434 1.00 82.12 243 LYS A N 1
ATOM 1933 C CA . LYS A 1 243 ? 19.606 -6.771 -19.152 1.00 82.12 243 LYS A CA 1
ATOM 1934 C C . LYS A 1 243 ? 19.681 -5.817 -20.340 1.00 82.12 243 LYS A C 1
ATOM 1936 O O . LYS A 1 243 ? 20.711 -5.174 -20.535 1.00 82.12 243 LYS A O 1
ATOM 1941 N N . ILE A 1 244 ? 18.589 -5.704 -21.094 1.00 81.69 244 ILE A N 1
ATOM 1942 C CA . ILE A 1 244 ? 18.479 -4.794 -22.235 1.00 81.69 244 ILE A CA 1
ATOM 1943 C C . ILE A 1 244 ? 18.642 -3.342 -21.766 1.00 81.69 244 ILE A C 1
ATOM 1945 O O . ILE A 1 244 ? 19.483 -2.636 -22.319 1.00 81.69 244 ILE A O 1
ATOM 1949 N N . VAL A 1 245 ? 17.941 -2.912 -20.707 1.00 77.25 245 VAL A N 1
ATOM 1950 C CA . VAL A 1 245 ? 18.074 -1.550 -20.141 1.00 77.25 245 VAL A CA 1
ATOM 1951 C C . VAL A 1 245 ? 19.511 -1.252 -19.707 1.00 77.25 245 VAL A C 1
ATOM 1953 O O . VAL A 1 245 ? 20.051 -0.208 -20.067 1.00 77.25 245 VAL A O 1
ATOM 1956 N N . VAL A 1 246 ? 20.162 -2.173 -18.988 1.00 69.88 246 VAL A N 1
ATOM 1957 C CA . VAL A 1 246 ? 21.554 -1.998 -18.532 1.00 69.88 246 VAL A CA 1
ATOM 1958 C C . VAL A 1 246 ? 22.522 -1.883 -19.715 1.00 69.88 246 VAL A C 1
ATOM 1960 O O . VAL A 1 246 ? 23.392 -1.009 -19.719 1.00 69.88 246 VAL A O 1
ATOM 1963 N N . ALA A 1 247 ? 22.363 -2.721 -20.743 1.00 67.81 247 ALA A N 1
ATOM 1964 C CA . ALA A 1 247 ? 23.177 -2.651 -21.955 1.00 67.81 247 ALA A CA 1
ATOM 1965 C C . ALA A 1 247 ? 22.959 -1.332 -22.721 1.00 67.81 247 ALA A C 1
ATOM 1967 O O . ALA A 1 247 ? 23.924 -0.707 -23.164 1.00 67.81 247 ALA A O 1
ATOM 1968 N N . GLY A 1 248 ? 21.707 -0.873 -22.822 1.00 64.56 248 GLY A N 1
ATOM 1969 C CA . GLY A 1 248 ? 21.354 0.423 -23.406 1.00 64.56 248 GLY A CA 1
ATOM 1970 C C . GLY A 1 248 ? 21.989 1.596 -22.658 1.00 64.56 248 GLY A C 1
ATOM 1971 O O . GLY A 1 248 ? 22.612 2.460 -23.277 1.00 64.56 248 GLY A O 1
ATOM 1972 N N . ALA A 1 249 ? 21.921 1.585 -21.324 1.00 58.53 249 ALA A N 1
ATOM 1973 C CA . ALA A 1 249 ? 22.543 2.595 -20.472 1.00 58.53 249 ALA A CA 1
ATOM 1974 C C . ALA A 1 249 ? 24.071 2.654 -20.670 1.00 58.53 249 ALA A C 1
ATOM 1976 O O . ALA A 1 249 ? 24.633 3.741 -20.823 1.00 58.53 249 ALA A O 1
ATOM 1977 N N . ALA A 1 250 ? 24.747 1.502 -20.762 1.00 49.94 250 ALA A N 1
ATOM 1978 C CA . ALA A 1 250 ? 26.189 1.433 -21.010 1.00 49.94 250 ALA A CA 1
ATOM 1979 C C . ALA A 1 250 ? 26.597 2.029 -22.374 1.00 49.94 250 ALA A C 1
ATOM 1981 O O . ALA A 1 250 ? 27.601 2.741 -22.462 1.00 49.94 250 ALA A O 1
ATOM 1982 N N . LEU A 1 251 ? 25.803 1.799 -23.427 1.00 49.34 251 LEU A N 1
ATOM 1983 C CA . LEU A 1 251 ? 26.029 2.386 -24.755 1.00 49.34 251 LEU A CA 1
ATOM 1984 C C . LEU A 1 251 ? 25.851 3.912 -24.751 1.00 49.34 251 LEU A C 1
ATOM 1986 O O . LEU A 1 251 ? 26.620 4.617 -25.403 1.00 49.34 251 LEU A O 1
ATOM 1990 N N . THR A 1 252 ? 24.896 4.436 -23.976 1.00 45.72 252 THR A N 1
ATOM 1991 C CA . THR A 1 252 ? 24.724 5.891 -23.809 1.00 45.72 252 THR A CA 1
ATOM 1992 C C . THR A 1 252 ? 25.820 6.532 -22.948 1.00 45.72 252 THR A C 1
ATOM 1994 O O . THR A 1 252 ? 26.250 7.650 -23.230 1.00 45.72 252 THR A O 1
ATOM 1997 N N . ALA A 1 253 ? 26.347 5.811 -21.951 1.00 37.38 253 ALA A N 1
ATOM 1998 C CA . ALA A 1 253 ? 27.421 6.283 -21.075 1.00 37.38 253 ALA A CA 1
ATOM 1999 C C . ALA A 1 253 ? 28.803 6.325 -21.762 1.00 37.38 253 ALA A C 1
ATOM 2001 O O . ALA A 1 253 ? 29.658 7.120 -21.371 1.00 37.38 253 ALA A O 1
ATOM 2002 N N . GLY A 1 254 ? 29.022 5.548 -22.833 1.00 36.19 254 GLY A N 1
ATOM 2003 C CA . GLY A 1 254 ? 30.256 5.574 -23.634 1.00 36.19 254 GLY A CA 1
ATOM 2004 C C . GLY A 1 254 ? 30.562 6.919 -24.319 1.00 36.19 254 GLY A C 1
ATOM 2005 O O . GLY A 1 254 ? 31.710 7.168 -24.681 1.00 36.19 254 GLY A O 1
ATOM 2006 N N . GLY A 1 255 ? 29.571 7.811 -24.450 1.00 34.50 255 GLY A N 1
ATOM 2007 C CA . GLY A 1 255 ? 29.745 9.203 -24.894 1.00 34.50 255 GLY A CA 1
ATOM 2008 C C . GLY A 1 255 ? 29.7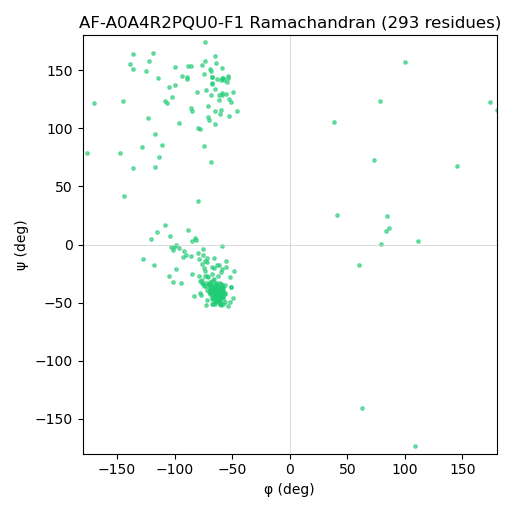91 10.238 -23.759 1.00 34.50 255 GLY A C 1
ATOM 2009 O O . GLY A 1 255 ? 29.928 11.428 -24.031 1.00 34.50 255 GLY A O 1
ATOM 2010 N N . PHE A 1 256 ? 29.664 9.809 -22.500 1.00 33.28 256 PHE A N 1
ATOM 2011 C CA . PHE A 1 256 ? 29.373 10.667 -21.345 1.00 33.28 256 PHE A CA 1
ATOM 2012 C C . PHE A 1 256 ? 30.110 10.202 -20.071 1.00 33.28 256 PHE A C 1
ATOM 2014 O O . PHE A 1 256 ? 29.565 10.196 -18.971 1.00 33.28 256 PHE A O 1
ATOM 2021 N N . MET A 1 257 ? 31.377 9.800 -20.184 1.00 31.16 257 MET A N 1
ATOM 2022 C CA . MET A 1 257 ? 32.198 9.468 -19.011 1.00 31.16 257 MET A CA 1
ATOM 2023 C C . MET A 1 257 ? 32.641 10.734 -18.260 1.00 31.16 257 MET A C 1
ATOM 2025 O O . MET A 1 257 ? 33.746 11.218 -18.490 1.00 31.16 257 MET A O 1
ATOM 2029 N N . ALA A 1 258 ? 31.784 11.248 -17.367 1.00 29.58 258 ALA A N 1
ATOM 2030 C CA . ALA A 1 258 ? 32.167 11.948 -16.128 1.00 29.58 258 ALA A CA 1
ATOM 2031 C C . ALA A 1 258 ? 30.941 12.343 -15.271 1.00 29.58 258 ALA A C 1
ATOM 2033 O O . ALA A 1 258 ? 30.555 13.508 -15.259 1.00 29.58 258 ALA A O 1
ATOM 2034 N N . ALA A 1 259 ? 30.353 11.406 -14.521 1.00 27.73 259 ALA A N 1
ATOM 2035 C CA . ALA A 1 259 ? 29.761 11.681 -13.202 1.00 27.73 259 ALA A CA 1
ATOM 2036 C C . ALA A 1 259 ? 29.389 10.361 -12.512 1.00 27.73 259 ALA A C 1
ATOM 2038 O O . ALA A 1 259 ? 28.640 9.549 -13.047 1.00 27.73 259 ALA A O 1
ATOM 2039 N N . ALA A 1 260 ? 29.962 10.146 -11.334 1.00 33.91 260 ALA A N 1
ATOM 2040 C CA . ALA A 1 260 ? 29.664 9.034 -10.449 1.00 33.91 260 ALA A CA 1
ATOM 2041 C C . ALA A 1 260 ? 28.312 9.235 -9.744 1.00 33.91 260 ALA A C 1
ATOM 2043 O O . ALA A 1 260 ? 27.993 10.360 -9.378 1.00 33.91 260 ALA A O 1
ATOM 2044 N N . GLY A 1 261 ? 27.611 8.127 -9.481 1.00 37.06 261 GLY A N 1
ATOM 2045 C CA . GLY A 1 261 ? 26.584 8.017 -8.440 1.00 37.06 261 GLY A CA 1
ATOM 2046 C C . GLY A 1 261 ? 25.217 8.612 -8.787 1.00 37.06 261 GLY A C 1
ATOM 2047 O O . GLY A 1 261 ? 25.108 9.784 -9.115 1.00 37.06 261 GLY A O 1
ATOM 2048 N N . THR A 1 262 ? 24.190 7.761 -8.696 1.00 35.62 262 THR A N 1
ATOM 2049 C CA . THR A 1 262 ? 22.748 8.059 -8.522 1.00 35.62 262 THR A CA 1
ATOM 2050 C C . THR A 1 262 ? 21.994 8.898 -9.566 1.00 35.62 262 THR A C 1
ATOM 2052 O O . THR A 1 262 ? 20.782 8.750 -9.661 1.00 35.62 262 THR A O 1
ATOM 2055 N N . ASP A 1 263 ? 22.651 9.664 -10.438 1.00 37.28 263 ASP A N 1
ATOM 2056 C CA . ASP A 1 263 ? 21.961 10.651 -11.293 1.00 37.28 263 ASP A CA 1
ATOM 2057 C C . ASP A 1 263 ? 21.787 10.228 -12.773 1.00 37.28 263 ASP A C 1
ATOM 2059 O O . ASP A 1 263 ? 21.343 11.008 -13.618 1.00 37.28 263 ASP A O 1
ATOM 2063 N N . LEU A 1 264 ? 22.127 8.975 -13.117 1.00 36.69 264 LEU A N 1
ATOM 2064 C CA . LEU A 1 264 ? 21.900 8.415 -14.462 1.00 36.69 264 LEU A CA 1
ATOM 2065 C C . LEU A 1 264 ? 20.429 8.003 -14.671 1.00 36.69 264 LEU A C 1
ATOM 2067 O O . LEU A 1 264 ? 19.912 8.127 -15.779 1.00 36.69 264 LEU A O 1
ATOM 2071 N N . TYR A 1 265 ? 19.744 7.573 -13.604 1.00 38.38 265 TYR A N 1
ATOM 2072 C CA . TYR A 1 265 ? 18.325 7.191 -13.635 1.00 38.38 265 TYR A CA 1
ATOM 2073 C C . TYR A 1 265 ? 17.400 8.396 -13.864 1.00 38.38 265 TYR A C 1
ATOM 2075 O O . TYR A 1 265 ? 16.434 8.291 -14.614 1.00 38.38 265 TYR A O 1
ATOM 2083 N N . ALA A 1 266 ? 17.739 9.562 -13.308 1.00 33.03 266 ALA A N 1
ATOM 2084 C CA . ALA A 1 266 ? 16.931 10.778 -13.424 1.00 33.03 266 ALA A CA 1
ATOM 2085 C C . ALA A 1 266 ? 17.034 11.476 -14.799 1.00 33.03 266 ALA A C 1
ATOM 2087 O O . ALA A 1 266 ? 16.189 12.302 -15.139 1.00 33.03 266 ALA A O 1
ATOM 2088 N N . LYS A 1 267 ? 18.054 11.158 -15.615 1.00 34.28 267 LYS A N 1
ATOM 2089 C CA . LYS A 1 267 ? 18.317 11.834 -16.904 1.00 34.28 267 LYS A CA 1
ATOM 2090 C C . LYS A 1 267 ? 17.848 11.084 -18.148 1.00 34.28 267 LYS A C 1
ATOM 2092 O O . LYS A 1 267 ? 17.900 11.661 -19.233 1.00 34.28 267 LYS A O 1
ATOM 2097 N N . VAL A 1 268 ? 17.284 9.881 -18.022 1.00 41.03 268 VAL A N 1
ATOM 2098 C CA . VAL A 1 268 ? 16.478 9.253 -19.097 1.00 41.03 268 VAL A CA 1
ATOM 2099 C C . VAL A 1 268 ? 15.053 9.845 -19.102 1.00 41.03 268 VAL A C 1
ATOM 2101 O O . VAL A 1 268 ? 14.066 9.146 -19.314 1.00 41.03 268 VAL A O 1
ATOM 2104 N N . ALA A 1 269 ? 14.964 11.152 -18.831 1.00 34.31 269 ALA A N 1
ATOM 2105 C CA . ALA A 1 269 ? 13.745 11.909 -18.616 1.00 34.31 269 ALA A CA 1
ATOM 2106 C C . ALA A 1 269 ? 12.741 11.712 -19.764 1.00 34.31 269 ALA A C 1
ATOM 2108 O O . ALA A 1 269 ? 13.067 11.907 -20.935 1.00 34.31 269 ALA A O 1
ATOM 2109 N N . ASP A 1 270 ? 11.541 11.292 -19.365 1.00 41.47 270 ASP A N 1
ATOM 2110 C CA . ASP A 1 270 ? 10.238 11.365 -20.024 1.00 41.47 270 ASP A CA 1
ATOM 2111 C C . ASP A 1 270 ? 10.156 11.149 -21.546 1.00 41.47 270 ASP A C 1
ATOM 2113 O O . ASP A 1 270 ? 10.401 12.032 -22.366 1.00 41.47 270 ASP A O 1
ATOM 2117 N N . GLY A 1 271 ? 9.660 9.959 -21.921 1.00 47.97 271 GLY A N 1
ATOM 2118 C CA . GLY A 1 271 ? 9.071 9.688 -23.242 1.00 47.97 271 GLY A CA 1
ATOM 2119 C C . GLY A 1 271 ? 9.861 8.757 -24.167 1.00 47.97 271 GLY A C 1
ATOM 2120 O O . GLY A 1 271 ? 9.446 8.533 -25.303 1.00 47.97 271 GLY A O 1
ATOM 2121 N N . THR A 1 272 ? 10.986 8.195 -23.718 1.00 68.25 272 THR A N 1
ATOM 2122 C CA . THR A 1 272 ? 11.810 7.294 -24.544 1.00 68.25 272 THR A CA 1
ATOM 2123 C C . THR A 1 272 ? 11.377 5.828 -24.426 1.00 68.25 272 THR A C 1
ATOM 2125 O O . THR A 1 272 ? 10.852 5.391 -23.400 1.00 68.25 272 THR A O 1
ATOM 2128 N N . VAL A 1 273 ? 11.644 5.030 -25.468 1.00 73.25 273 VAL A N 1
ATOM 2129 C CA . VAL A 1 273 ? 11.378 3.576 -25.466 1.00 73.25 273 VAL A CA 1
ATOM 2130 C C . VAL A 1 273 ? 12.115 2.874 -24.315 1.00 73.25 273 VAL A C 1
ATOM 2132 O O . VAL A 1 273 ? 11.565 1.971 -23.695 1.00 73.25 273 VAL A O 1
ATOM 2135 N N . TRP A 1 274 ? 13.331 3.321 -23.982 1.00 72.88 274 TRP A N 1
ATOM 2136 C CA . TRP A 1 274 ? 14.133 2.784 -22.879 1.00 72.88 274 TRP A CA 1
ATOM 2137 C C . TRP A 1 274 ? 13.490 3.005 -21.509 1.00 72.88 274 TRP A C 1
ATOM 2139 O O . TRP A 1 274 ? 13.432 2.072 -20.710 1.00 72.88 274 TRP A O 1
ATOM 2149 N N . ALA A 1 275 ? 12.958 4.205 -21.261 1.00 72.19 275 ALA A N 1
ATOM 2150 C CA . ALA A 1 275 ? 12.236 4.508 -20.028 1.00 72.19 275 ALA A CA 1
ATOM 2151 C C . ALA A 1 275 ? 10.983 3.631 -19.887 1.00 72.19 275 ALA A C 1
ATOM 2153 O O . ALA A 1 275 ? 10.711 3.115 -18.805 1.00 72.19 275 ALA A O 1
ATOM 2154 N N . ARG A 1 276 ? 10.260 3.383 -20.990 1.00 80.88 276 ARG A N 1
ATOM 2155 C CA . ARG A 1 276 ? 9.101 2.478 -20.976 1.00 80.88 276 ARG A CA 1
ATOM 2156 C C . ARG A 1 276 ? 9.465 1.013 -20.762 1.00 80.88 276 ARG A C 1
ATOM 2158 O O . ARG A 1 276 ? 8.748 0.343 -20.029 1.00 80.88 276 ARG A O 1
ATOM 2165 N N . ILE A 1 277 ? 10.583 0.532 -21.308 1.00 83.94 277 ILE A N 1
ATOM 2166 C CA . ILE A 1 277 ? 11.085 -0.814 -20.984 1.00 83.94 277 ILE A CA 1
ATOM 2167 C C . ILE A 1 277 ? 11.423 -0.919 -19.494 1.00 83.94 277 ILE A C 1
ATOM 2169 O O . ILE A 1 277 ? 11.077 -1.920 -18.869 1.00 83.94 277 ILE A O 1
ATOM 2173 N N . ASN A 1 278 ? 12.079 0.095 -18.918 1.00 81.44 278 ASN A N 1
ATOM 2174 C CA . ASN A 1 278 ? 12.432 0.058 -17.501 1.00 81.44 278 ASN A CA 1
ATOM 2175 C C . ASN A 1 278 ? 11.197 0.102 -16.592 1.00 81.44 278 ASN A C 1
ATOM 2177 O O . ASN A 1 278 ? 11.113 -0.715 -15.686 1.00 81.44 278 ASN A O 1
ATOM 2181 N N . SER A 1 279 ? 10.235 0.985 -16.883 1.00 81.38 279 SER A N 1
ATOM 2182 C CA . SER A 1 279 ? 8.963 1.092 -16.150 1.00 81.38 279 SER A CA 1
ATOM 2183 C C . SER A 1 279 ? 8.239 -0.251 -16.086 1.00 81.38 279 SER A C 1
ATOM 2185 O O . SER A 1 279 ? 7.977 -0.747 -15.000 1.00 81.38 279 SER A O 1
ATOM 2187 N N . VAL A 1 280 ? 8.026 -0.897 -17.241 1.00 88.50 280 VAL A N 1
ATOM 2188 C CA . VAL A 1 280 ? 7.386 -2.222 -17.308 1.00 88.50 280 VAL A CA 1
ATOM 2189 C C . VAL A 1 280 ? 8.159 -3.250 -16.483 1.00 88.50 280 VAL A C 1
ATOM 2191 O O . VAL A 1 280 ? 7.563 -4.098 -15.819 1.00 88.50 280 VAL A O 1
ATOM 2194 N N . ALA A 1 281 ? 9.493 -3.199 -16.523 1.00 85.81 281 ALA A N 1
ATOM 2195 C CA . ALA A 1 281 ? 10.317 -4.127 -15.767 1.00 85.81 281 ALA A CA 1
ATOM 2196 C C . ALA A 1 281 ? 10.222 -3.903 -14.249 1.00 85.81 281 ALA A C 1
ATOM 2198 O O . ALA A 1 281 ? 10.195 -4.882 -13.510 1.00 85.81 281 ALA A O 1
ATOM 2199 N N . ASP A 1 282 ? 10.159 -2.653 -13.790 1.00 82.81 282 ASP A N 1
ATOM 2200 C CA . ASP A 1 282 ? 9.983 -2.311 -12.374 1.00 82.81 282 ASP A CA 1
ATOM 2201 C C . ASP A 1 282 ? 8.602 -2.727 -11.868 1.00 82.81 282 ASP A C 1
ATOM 2203 O O . ASP A 1 282 ? 8.518 -3.505 -10.921 1.00 82.81 282 ASP A O 1
ATOM 2207 N N . SER A 1 283 ? 7.533 -2.341 -12.566 1.00 85.31 283 SER A N 1
ATOM 2208 C CA . SER A 1 283 ? 6.165 -2.711 -12.187 1.00 85.31 283 SER A CA 1
ATOM 2209 C C . SER A 1 283 ? 5.962 -4.232 -12.175 1.00 85.31 283 SER A C 1
ATOM 2211 O O . SER A 1 283 ? 5.231 -4.770 -11.346 1.00 85.31 283 SER A O 1
ATOM 2213 N N . THR A 1 284 ? 6.639 -4.968 -13.065 1.00 90.38 284 THR A N 1
ATOM 2214 C CA . THR A 1 284 ? 6.596 -6.441 -13.051 1.00 90.38 284 THR A CA 1
ATOM 2215 C C . THR A 1 284 ? 7.313 -7.027 -11.836 1.00 90.38 284 THR A C 1
ATOM 2217 O O . THR A 1 284 ? 6.849 -8.021 -11.284 1.00 90.38 284 THR A O 1
ATOM 2220 N N . LEU A 1 285 ? 8.453 -6.458 -11.429 1.00 86.06 285 LEU A N 1
ATOM 2221 C CA . LEU A 1 285 ? 9.170 -6.904 -10.230 1.00 86.06 285 LEU A CA 1
ATOM 2222 C C . LEU A 1 285 ? 8.364 -6.625 -8.965 1.00 86.06 285 LEU A C 1
ATOM 2224 O O . LEU A 1 285 ? 8.330 -7.472 -8.078 1.00 86.06 285 LEU A O 1
ATOM 2228 N N . GLU A 1 286 ? 7.696 -5.477 -8.914 1.00 83.50 286 GLU A N 1
ATOM 2229 C CA . GLU A 1 286 ? 6.792 -5.116 -7.828 1.00 83.50 286 GLU A CA 1
ATOM 2230 C C . GLU A 1 286 ? 5.652 -6.131 -7.703 1.00 83.50 286 GLU A C 1
ATOM 2232 O O . GLU A 1 286 ? 5.500 -6.741 -6.648 1.00 83.50 286 GLU A O 1
ATOM 2237 N N . TRP A 1 287 ? 4.942 -6.422 -8.798 1.00 89.38 287 TRP A N 1
ATOM 2238 C CA . TRP A 1 287 ? 3.890 -7.444 -8.800 1.00 89.38 287 TRP A CA 1
ATOM 2239 C C . TRP A 1 287 ? 4.418 -8.832 -8.421 1.00 89.38 287 TRP A C 1
ATOM 2241 O O . TRP A 1 287 ? 3.810 -9.512 -7.598 1.00 89.38 287 TRP A O 1
ATOM 2251 N N . LEU A 1 288 ? 5.573 -9.247 -8.963 1.00 87.50 288 LEU A N 1
ATOM 2252 C CA . LEU A 1 288 ? 6.211 -10.515 -8.591 1.00 87.50 288 LEU A CA 1
ATOM 2253 C C . LEU A 1 288 ? 6.521 -10.576 -7.093 1.00 87.50 288 LEU A C 1
ATOM 2255 O O . LEU A 1 288 ? 6.365 -11.633 -6.485 1.00 87.50 288 LEU A O 1
ATOM 2259 N N . ASN A 1 289 ? 6.970 -9.471 -6.499 1.00 84.56 289 ASN A N 1
ATOM 2260 C CA . ASN A 1 289 ? 7.187 -9.398 -5.065 1.00 84.56 289 ASN A CA 1
ATOM 2261 C C . ASN A 1 289 ? 5.857 -9.535 -4.317 1.00 84.56 289 ASN A C 1
ATOM 2263 O O . ASN A 1 289 ? 5.756 -10.418 -3.476 1.00 84.56 289 ASN A O 1
ATOM 2267 N N . THR A 1 290 ? 4.832 -8.755 -4.674 1.00 83.38 290 THR A N 1
ATOM 2268 C CA . THR A 1 290 ? 3.500 -8.804 -4.048 1.00 83.38 290 THR A CA 1
ATOM 2269 C C . THR A 1 290 ? 2.933 -10.222 -4.008 1.00 83.38 290 THR A C 1
ATOM 2271 O O . THR A 1 290 ? 2.549 -10.693 -2.942 1.00 83.38 290 THR A O 1
ATOM 2274 N N . VAL A 1 291 ? 2.952 -10.947 -5.131 1.00 83.62 291 VAL A N 1
ATOM 2275 C CA . VAL A 1 291 ? 2.390 -12.308 -5.195 1.00 83.62 291 VAL A CA 1
ATOM 2276 C C . VAL A 1 291 ? 3.269 -13.372 -4.531 1.00 83.62 291 VAL A C 1
ATOM 2278 O O . VAL A 1 291 ? 2.824 -14.506 -4.388 1.00 83.62 291 VAL A O 1
ATOM 2281 N N . THR A 1 292 ? 4.505 -13.043 -4.135 1.00 82.88 292 THR A N 1
ATOM 2282 C CA . THR A 1 292 ? 5.452 -13.960 -3.466 1.00 82.88 292 THR A CA 1
ATOM 2283 C C . THR A 1 292 ? 5.790 -13.555 -2.028 1.00 82.88 292 THR A C 1
ATOM 2285 O O . THR A 1 292 ? 6.710 -14.125 -1.431 1.00 82.88 292 THR A O 1
ATOM 2288 N N . LEU A 1 293 ? 5.074 -12.588 -1.450 1.00 72.81 293 LEU A N 1
ATOM 2289 C CA . LEU A 1 293 ? 5.187 -12.291 -0.026 1.00 72.81 293 LEU A CA 1
ATOM 2290 C C . LEU A 1 293 ? 4.511 -13.408 0.791 1.00 72.81 293 LEU A C 1
ATOM 2292 O O . LEU A 1 293 ? 3.407 -13.831 0.447 1.00 72.81 293 LEU A O 1
ATOM 2296 N N . PRO A 1 294 ? 5.162 -13.921 1.851 1.00 54.81 294 PRO A N 1
ATOM 2297 C CA . PRO A 1 294 ? 4.499 -14.813 2.789 1.00 54.81 294 PRO A CA 1
ATOM 2298 C C . PRO A 1 294 ? 3.441 -14.024 3.572 1.00 54.81 294 PRO A C 1
ATOM 2300 O O . PRO A 1 294 ? 3.752 -12.965 4.116 1.00 54.81 294 PRO A O 1
ATOM 2303 N N . PHE A 1 295 ? 2.214 -14.547 3.605 1.00 45.06 295 PHE A N 1
ATOM 2304 C CA . PHE A 1 295 ? 1.180 -14.138 4.559 1.00 45.06 295 PHE A CA 1
ATOM 2305 C C . PHE A 1 295 ? 1.491 -14.701 5.947 1.00 45.06 295 PHE A C 1
ATOM 2307 O O . PHE A 1 295 ? 2.001 -15.849 6.009 1.00 45.06 295 PHE A O 1
#

Foldseek 3Di:
DDDDPDDPDPVVVVVVLVVCDDPVCPVPDPDLQVLAPDDLVSNLVRLLSVCPVFKDQCVPDFDAADPVPRDPDRTDAPQDWQDFLLVVLCVVCVVSYDPSSSVSSSCVNCVVVRGGIHTDPPHPSNVVVVV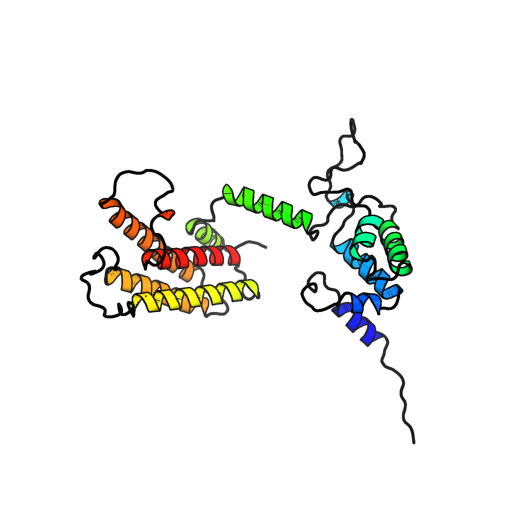VVVVVVCVVDDQDDLVNLVVLVVVPQDFDFDDPVLLVLLVVLLVLLVVLLCCLPPPDPDPDDDDPCPDPPLQDDDPVLSVLLNVLSVQSNVQSPDRHGDLVSNSVSLVSLVVSLVVSLVVVCVVPPDDDDDCSLVPVDDDGSSVSSVVSSVSSSVSSCVRRDDD

Mean predicted aligned error: 18.89 Å

pLDDT: mean 71.22, std 20.82, range [27.73, 97.19]